Protein AF-A0A1F8AHB4-F1 (afdb_monomer_lite)

Foldseek 3Di:
DPDPDAAADPQLQVLCVVQQQFVDDDPQDPVNLVVLLVVVLVVLVLLLVQLVLLVVQLVVCVVVVFQRFLLSLLSVLVSVLCNVVSVVCSPPRDPPVDDDDTHGPDPDDDLVSVQSSQLSADDDPDPPDPPPDVHRHNPNDVPSDDPVPPLPFDQVVVVLVVLVVVLVSQQSSLVSLCVCQPHDAPDPVLSVLSNVLSCLSNPVSVVLSVVVCVVCPPPRTDRCPPVVNVVSVVVSVVSNVVSVVSSVVRSVVCVVVHDPSNPDRDVSVVDDDDD

Secondary structure (DSSP, 8-state):
---S-----HHHHHHHHHTTSSSS-----HHHHHHHHHHHHHHHHHHHHHHHHHHHHHHHHHHTT----HHHHHHHHHHHHHHHHHHHHTTS-----S------S-S---HHHHHHHHHTSPPPSSTT-----SSPPGGG-TTTS-TTT-S--EEHHHHHHHHHHHHHHHHHHHHHHHTTTT---SSHHHHHHHHHHHHHHHHHHHHHHHHHHHHTTT-SEE-TT-HHHHHHHHHHHHHHHHHHHHHHHHHHHGGGG--GGGGSPPGGGGS----

Organism: NCBI:txid109264

Sequence (275 aa):
MEGSVWVLNAPQLLMARHYGIIERLPNVTCQEIDDKNKGDSLIKVLAVVQILWLIVQLILRFAYHKSASQLEIMTVAYAVCACITYYMLIYQPQNAYTPVYISARKLKYDIRQLKGIVEVGPLHFLPFIDFQLPCIQYNSFPFVADPRKDILKVNRQTQNYIYLGISVGALIFGVVHLFAWNFPFPTDVEKLIWRIASFLTALLPMALNIVWLLANRGKRETDIHKPWYLTLVLTGISIIVLCRLFIFAEAFRSLYFLSPEAFSSTWAANAPHVG

Radius of gyration: 24.33 Å; chains: 1; bounding box: 57×49×59 Å

Structure (mmCIF, N/CA/C/O backbone):
data_AF-A0A1F8AHB4-F1
#
_entry.id   AF-A0A1F8AHB4-F1
#
loop_
_atom_site.group_PDB
_atom_site.id
_atom_site.type_symbol
_atom_site.label_atom_id
_atom_site.label_alt_id
_atom_site.label_comp_id
_atom_site.label_asym_id
_atom_site.label_entity_id
_atom_site.label_seq_id
_atom_site.pdbx_PDB_ins_code
_atom_site.Cartn_x
_atom_site.Cartn_y
_atom_site.Cartn_z
_atom_site.occupancy
_atom_site.B_iso_or_equiv
_atom_site.auth_seq_id
_atom_site.auth_comp_id
_atom_site.auth_asym_id
_atom_site.auth_atom_id
_atom_site.pdbx_PDB_model_num
ATOM 1 N N . MET A 1 1 ? 29.143 -1.546 -7.504 1.00 45.25 1 MET A N 1
ATOM 2 C CA . MET A 1 1 ? 28.940 -2.971 -7.844 1.00 45.25 1 MET A CA 1
ATOM 3 C C . MET A 1 1 ? 30.090 -3.406 -8.747 1.00 45.25 1 MET A C 1
ATOM 5 O O . MET A 1 1 ? 30.003 -3.247 -9.955 1.00 45.25 1 MET A O 1
ATOM 9 N N . GLU A 1 2 ? 31.192 -3.877 -8.161 1.00 42.16 2 GLU A N 1
ATOM 10 C CA . GLU A 1 2 ? 32.384 -4.387 -8.870 1.00 42.16 2 GLU A CA 1
ATOM 11 C C . GLU A 1 2 ? 32.287 -5.907 -9.108 1.00 42.16 2 GLU A C 1
ATOM 13 O O . GLU A 1 2 ? 33.172 -6.674 -8.746 1.00 42.16 2 GLU A O 1
ATOM 18 N N . GLY A 1 3 ? 31.174 -6.375 -9.675 1.00 56.28 3 GLY A N 1
ATOM 19 C CA . GLY A 1 3 ? 30.951 -7.799 -9.932 1.00 56.28 3 GLY A CA 1
ATOM 20 C C . GLY A 1 3 ? 30.740 -8.074 -11.414 1.00 56.28 3 GLY A C 1
ATOM 21 O O . GLY A 1 3 ? 30.011 -7.347 -12.083 1.00 56.28 3 GLY A O 1
ATOM 22 N N . SER A 1 4 ? 31.307 -9.170 -11.917 1.00 68.06 4 SER A N 1
ATOM 23 C CA . SER A 1 4 ? 31.081 -9.737 -13.259 1.00 68.06 4 SER A CA 1
ATOM 24 C C . SER A 1 4 ? 29.640 -10.223 -13.511 1.00 68.06 4 SER A C 1
ATOM 26 O O . SER A 1 4 ? 29.370 -10.873 -14.520 1.00 68.06 4 SER A O 1
ATOM 28 N N . VAL A 1 5 ? 28.711 -9.930 -12.596 1.00 76.56 5 VAL A N 1
ATOM 29 C CA . VAL A 1 5 ? 27.337 -10.428 -12.584 1.00 76.56 5 VAL A CA 1
ATOM 30 C C . VAL A 1 5 ? 26.374 -9.251 -12.529 1.00 76.56 5 VAL A C 1
ATOM 32 O O . VAL A 1 5 ? 26.419 -8.428 -11.616 1.00 76.56 5 VAL A O 1
ATOM 35 N N . TRP A 1 6 ? 25.481 -9.194 -13.513 1.00 78.69 6 TRP A N 1
ATOM 36 C CA . TRP A 1 6 ? 24.385 -8.237 -13.584 1.00 78.69 6 TRP A CA 1
ATOM 37 C C . TRP A 1 6 ? 23.077 -8.954 -13.296 1.00 78.69 6 TRP A C 1
ATOM 39 O O . TRP A 1 6 ? 22.749 -9.944 -13.948 1.00 78.69 6 TRP A O 1
ATOM 49 N N . VAL A 1 7 ? 22.311 -8.437 -12.346 1.00 80.19 7 VAL A N 1
ATOM 50 C CA . VAL A 1 7 ? 20.969 -8.942 -12.070 1.00 80.19 7 VAL A CA 1
ATOM 51 C C . VAL A 1 7 ? 19.981 -8.075 -12.841 1.00 80.19 7 VAL A C 1
ATOM 53 O O . VAL A 1 7 ? 19.927 -6.863 -12.648 1.00 80.19 7 VAL A O 1
ATOM 56 N N . LEU A 1 8 ? 19.213 -8.681 -13.741 1.00 78.88 8 LEU A N 1
ATOM 57 C CA . LEU A 1 8 ? 18.273 -7.981 -14.617 1.00 78.88 8 LEU A CA 1
ATOM 58 C C . LEU A 1 8 ? 16.843 -8.427 -14.307 1.00 78.88 8 LEU A C 1
ATOM 60 O O . LEU A 1 8 ? 16.597 -9.614 -14.097 1.00 78.88 8 LEU A O 1
ATOM 64 N N . ASN A 1 9 ? 15.893 -7.490 -14.316 1.00 78.50 9 ASN A N 1
ATOM 65 C CA . ASN A 1 9 ? 14.469 -7.833 -14.333 1.00 78.50 9 ASN A CA 1
ATOM 66 C C . ASN A 1 9 ? 14.030 -8.294 -15.746 1.00 78.50 9 ASN A C 1
ATOM 68 O O . ASN A 1 9 ? 14.802 -8.230 -16.703 1.00 78.50 9 ASN A O 1
ATOM 72 N N . ALA A 1 10 ? 12.786 -8.757 -15.907 1.00 79.44 10 ALA A N 1
ATOM 73 C CA . ALA A 1 10 ? 12.309 -9.265 -17.200 1.00 79.44 10 ALA A CA 1
ATOM 74 C C . ALA A 1 10 ? 12.388 -8.231 -18.357 1.00 79.44 10 ALA A C 1
ATOM 76 O O . ALA A 1 10 ? 12.923 -8.584 -19.413 1.00 79.44 10 ALA A O 1
ATOM 77 N N . PRO A 1 11 ? 11.947 -6.963 -18.193 1.00 79.44 11 PRO A N 1
ATOM 78 C CA . PRO A 1 11 ? 12.143 -5.919 -19.208 1.00 79.44 11 PRO A CA 1
ATOM 79 C C . PRO A 1 11 ? 13.612 -5.681 -19.583 1.00 79.44 11 PRO A C 1
ATOM 81 O O . PRO A 1 11 ? 13.955 -5.607 -20.762 1.00 79.44 11 PRO A O 1
ATOM 84 N N . GLN A 1 12 ? 14.494 -5.610 -18.588 1.00 82.56 12 GLN A N 1
ATOM 85 C CA . GLN A 1 12 ? 15.930 -5.415 -18.778 1.00 82.56 12 GLN A CA 1
ATOM 86 C C . GLN A 1 12 ? 16.580 -6.588 -19.504 1.00 82.56 12 GLN A C 1
ATOM 88 O O . GLN A 1 12 ? 17.424 -6.384 -20.374 1.00 82.56 12 GLN A O 1
ATOM 93 N N . LEU A 1 13 ? 16.170 -7.814 -19.180 1.00 86.12 13 LEU A N 1
ATOM 94 C CA . LEU A 1 13 ? 16.650 -9.028 -19.828 1.00 86.12 13 LEU A CA 1
ATOM 95 C C . LEU A 1 13 ? 16.224 -9.080 -21.302 1.00 86.12 13 LEU A C 1
ATOM 97 O O . LEU A 1 13 ? 17.026 -9.425 -22.172 1.00 86.12 13 LEU A O 1
ATOM 101 N N . LEU A 1 14 ? 14.984 -8.682 -21.603 1.00 86.19 14 LEU A N 1
ATOM 102 C CA . LEU A 1 14 ? 14.498 -8.555 -22.977 1.00 86.19 14 LEU A CA 1
ATOM 103 C C . LEU A 1 14 ? 15.304 -7.505 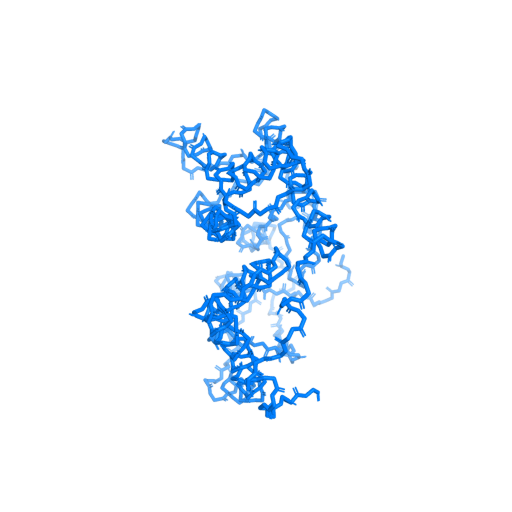-23.755 1.00 86.19 14 LEU A C 1
ATOM 105 O O . LEU A 1 14 ? 15.704 -7.754 -24.894 1.00 86.19 14 LEU A O 1
ATOM 109 N N . MET A 1 15 ? 15.602 -6.369 -23.121 1.00 84.44 15 MET A N 1
ATOM 110 C CA . MET A 1 15 ? 16.414 -5.309 -23.717 1.00 84.44 15 MET A CA 1
ATOM 111 C C . MET A 1 15 ? 17.863 -5.760 -23.957 1.00 84.44 15 MET A C 1
ATOM 113 O O . MET A 1 15 ? 18.430 -5.513 -25.021 1.00 84.44 15 MET A O 1
ATOM 117 N N . ALA A 1 16 ? 18.445 -6.507 -23.016 1.00 86.19 16 ALA A N 1
ATOM 118 C CA . ALA A 1 16 ? 19.771 -7.100 -23.162 1.00 86.19 16 ALA A CA 1
ATOM 119 C C . ALA A 1 16 ? 19.836 -8.090 -24.340 1.00 86.19 16 ALA A C 1
ATOM 121 O O . ALA A 1 16 ? 20.839 -8.122 -25.058 1.00 86.19 16 ALA A O 1
ATOM 122 N N . ARG A 1 17 ? 18.765 -8.860 -24.590 1.00 86.81 17 ARG A N 1
ATOM 123 C CA . ARG A 1 17 ? 18.656 -9.710 -25.787 1.00 86.81 17 ARG A CA 1
ATOM 124 C C . ARG A 1 17 ? 18.550 -8.882 -27.060 1.00 86.81 17 ARG A C 1
ATOM 126 O O . ARG A 1 17 ? 19.229 -9.191 -28.033 1.00 86.81 17 ARG A O 1
ATOM 133 N N . HIS A 1 18 ? 17.726 -7.836 -27.059 1.00 88.06 18 HIS A N 1
ATOM 134 C CA . HIS A 1 18 ? 17.564 -6.958 -28.217 1.00 88.06 18 HIS A CA 1
ATOM 135 C C . HIS A 1 18 ? 18.895 -6.316 -28.643 1.00 88.06 18 HIS A C 1
ATOM 137 O O . HIS A 1 18 ? 19.206 -6.255 -29.829 1.00 88.06 18 HIS A O 1
ATOM 143 N N . TYR A 1 19 ? 19.729 -5.919 -27.678 1.00 86.31 19 TYR A N 1
ATOM 144 C CA . TYR A 1 19 ? 21.067 -5.379 -27.935 1.00 86.31 19 TYR A CA 1
ATOM 145 C C . TYR A 1 19 ? 22.150 -6.431 -28.227 1.00 86.31 19 TYR A C 1
ATOM 147 O O . TYR A 1 19 ? 23.307 -6.063 -28.453 1.00 86.31 19 TYR A O 1
ATOM 155 N N . GLY A 1 20 ? 21.803 -7.723 -28.222 1.00 84.12 20 GLY A N 1
ATOM 156 C CA . GLY A 1 20 ? 22.735 -8.825 -28.470 1.00 84.12 20 GLY A CA 1
ATOM 157 C C . GLY A 1 20 ? 23.773 -9.034 -27.362 1.00 84.12 20 GLY A C 1
ATOM 158 O O . GLY A 1 20 ? 24.829 -9.612 -27.616 1.00 84.12 20 GLY A O 1
ATOM 159 N N . ILE A 1 21 ? 23.510 -8.548 -26.142 1.00 85.44 21 ILE A N 1
ATOM 160 C CA . ILE A 1 21 ? 24.378 -8.772 -24.971 1.00 85.44 21 ILE A CA 1
ATOM 161 C C . ILE A 1 21 ? 24.266 -10.229 -24.514 1.00 85.44 21 ILE A C 1
ATOM 163 O O . ILE A 1 21 ? 25.275 -10.860 -24.188 1.00 85.44 21 ILE A O 1
ATOM 167 N N . ILE A 1 22 ? 23.048 -10.774 -24.555 1.00 86.69 22 ILE A N 1
ATOM 168 C CA . ILE A 1 22 ? 22.760 -12.196 -24.357 1.00 86.69 22 ILE A CA 1
ATOM 169 C C . ILE A 1 22 ? 22.264 -12.825 -25.661 1.00 86.69 22 ILE A C 1
ATOM 171 O O . ILE A 1 22 ? 21.558 -12.193 -26.444 1.00 86.69 22 ILE A O 1
ATOM 175 N N . GLU A 1 23 ? 22.627 -14.085 -25.886 1.00 82.94 23 GLU A N 1
ATOM 176 C CA . GLU A 1 23 ? 22.302 -14.815 -27.119 1.00 82.94 23 GLU A CA 1
ATOM 177 C C . GLU A 1 23 ? 20.866 -15.353 -27.129 1.00 82.94 23 GLU A C 1
ATOM 179 O O . GLU A 1 23 ? 20.174 -15.317 -28.146 1.00 82.94 23 GLU A O 1
ATOM 184 N N . ARG A 1 24 ? 20.392 -15.822 -25.972 1.00 83.81 24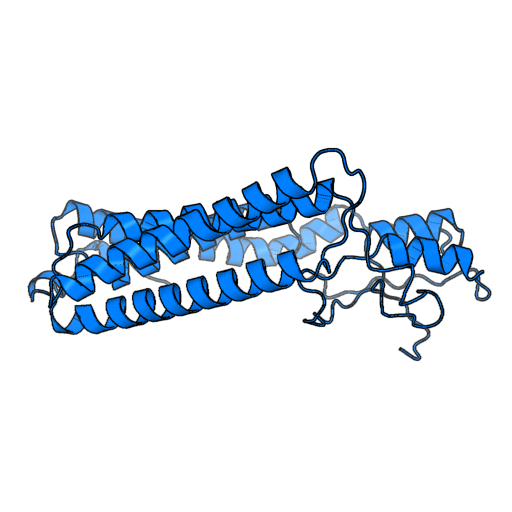 ARG A N 1
ATOM 185 C CA . ARG A 1 24 ? 19.060 -16.405 -25.804 1.00 83.81 24 ARG A CA 1
ATOM 186 C C . ARG A 1 24 ? 18.474 -16.047 -24.447 1.00 83.81 24 ARG A C 1
ATOM 188 O O . ARG A 1 24 ? 19.212 -15.844 -23.485 1.00 83.81 24 ARG A O 1
ATOM 195 N N . LEU A 1 25 ? 17.144 -15.984 -24.385 1.00 84.31 25 LEU A N 1
ATOM 196 C CA . LEU A 1 25 ? 16.437 -15.940 -23.106 1.00 84.31 25 LEU A CA 1
ATOM 197 C C . LEU A 1 25 ? 16.602 -17.286 -22.388 1.00 84.31 25 LEU A C 1
ATOM 199 O O . LEU A 1 25 ? 16.760 -18.313 -23.059 1.00 84.31 25 LEU A O 1
ATOM 203 N N . PRO A 1 26 ? 16.573 -17.293 -21.047 1.00 80.19 26 PRO A N 1
ATOM 204 C CA . PRO A 1 26 ? 16.591 -18.535 -20.297 1.00 80.19 26 PRO A CA 1
ATOM 205 C C . PRO A 1 26 ? 15.337 -19.337 -20.656 1.00 80.19 26 PRO A C 1
ATOM 207 O O . PRO A 1 26 ? 14.227 -18.804 -20.655 1.00 80.19 26 PRO A O 1
ATOM 210 N N . ASN A 1 27 ? 15.527 -20.608 -21.007 1.00 76.19 27 ASN A N 1
ATOM 211 C CA . ASN A 1 27 ? 14.422 -21.519 -21.263 1.00 76.19 27 ASN A CA 1
ATOM 212 C C . ASN A 1 27 ? 13.918 -22.037 -19.917 1.00 76.19 27 ASN A C 1
ATOM 214 O O . ASN A 1 27 ? 14.356 -23.087 -19.462 1.00 76.19 27 ASN A O 1
ATOM 218 N N . VAL A 1 28 ? 13.083 -21.241 -19.254 1.00 72.62 28 VAL A N 1
ATOM 219 C CA . VAL A 1 28 ? 12.416 -21.648 -18.017 1.00 72.62 28 VAL A CA 1
ATOM 220 C C . VAL A 1 28 ? 11.104 -22.304 -18.418 1.00 72.62 28 VAL A C 1
ATOM 222 O O . VAL A 1 28 ? 10.228 -21.647 -18.985 1.00 72.62 28 VAL A O 1
ATOM 225 N N . THR A 1 29 ? 10.976 -23.605 -18.174 1.00 77.19 29 THR A N 1
ATOM 226 C CA . THR A 1 29 ? 9.741 -24.327 -18.493 1.00 77.19 29 THR A CA 1
ATOM 227 C C . THR A 1 29 ? 8.626 -23.939 -17.517 1.00 77.19 29 THR A C 1
ATOM 229 O O . THR A 1 29 ? 8.878 -23.662 -16.345 1.00 77.19 29 THR A O 1
ATOM 232 N N . CYS A 1 30 ? 7.364 -23.943 -17.965 1.00 68.94 30 CYS A N 1
ATOM 233 C CA . CYS A 1 30 ? 6.225 -23.709 -17.063 1.00 68.94 30 CYS A CA 1
ATOM 234 C C . CYS A 1 30 ? 6.207 -24.716 -15.900 1.00 68.94 30 CYS A C 1
ATOM 236 O O . CYS A 1 30 ? 5.843 -24.359 -14.787 1.00 68.94 30 CYS A O 1
ATOM 238 N N . GLN A 1 31 ? 6.679 -25.943 -16.143 1.00 68.12 31 GLN A N 1
ATOM 239 C CA . GLN A 1 31 ? 6.808 -26.984 -15.124 1.00 68.12 31 GLN A CA 1
ATOM 240 C C . GLN A 1 31 ? 7.813 -26.609 -14.025 1.00 68.12 31 GLN A C 1
ATOM 242 O O . GLN A 1 31 ? 7.521 -26.822 -12.854 1.00 68.12 31 GLN A O 1
ATOM 247 N N . GLU A 1 32 ? 8.955 -26.003 -14.371 1.00 68.50 32 GLU A N 1
ATOM 248 C CA . GLU A 1 32 ? 9.933 -25.508 -13.388 1.00 68.50 32 GLU A CA 1
ATOM 249 C C . GLU A 1 32 ? 9.395 -24.348 -12.541 1.00 68.50 32 GLU A C 1
ATOM 251 O O . GLU A 1 32 ? 9.777 -24.203 -11.379 1.00 68.50 32 GLU A O 1
ATOM 256 N N . ILE A 1 33 ? 8.522 -23.510 -13.109 1.00 69.50 33 ILE A N 1
ATOM 257 C CA . ILE A 1 33 ? 7.874 -22.408 -12.383 1.00 69.50 33 ILE A CA 1
ATOM 258 C C . ILE A 1 33 ? 6.808 -22.963 -11.434 1.00 69.50 33 ILE A C 1
ATOM 260 O O . ILE A 1 33 ? 6.784 -22.598 -10.256 1.00 69.50 33 ILE A O 1
ATOM 264 N N . ASP A 1 34 ? 5.964 -23.871 -11.925 1.00 67.06 34 ASP A N 1
ATOM 265 C CA . ASP A 1 34 ? 4.884 -24.472 -11.142 1.00 67.06 34 ASP A CA 1
ATOM 266 C C . ASP A 1 34 ? 5.418 -25.320 -9.988 1.00 67.06 34 ASP A C 1
ATOM 268 O O . ASP A 1 34 ? 4.861 -25.277 -8.892 1.00 67.06 34 ASP A O 1
ATOM 272 N N . ASP A 1 35 ? 6.522 -26.044 -10.183 1.00 65.12 35 ASP A N 1
ATOM 273 C CA . ASP A 1 35 ? 7.121 -26.857 -9.123 1.00 65.12 35 ASP A CA 1
ATOM 274 C C . ASP A 1 35 ? 7.582 -26.012 -7.925 1.00 65.12 35 ASP A C 1
ATOM 276 O O . ASP A 1 35 ? 7.377 -26.394 -6.772 1.00 65.12 35 ASP A O 1
ATOM 280 N N . LYS A 1 36 ? 8.082 -24.796 -8.183 1.00 64.56 36 LYS A N 1
ATOM 281 C CA . LYS A 1 36 ? 8.456 -23.835 -7.132 1.00 64.56 36 LYS A CA 1
ATOM 282 C C . LYS A 1 36 ? 7.249 -23.203 -6.433 1.00 64.56 36 LYS A C 1
ATOM 284 O O . LYS A 1 36 ? 7.366 -22.799 -5.280 1.00 64.56 36 LYS A O 1
ATOM 289 N N . ASN A 1 37 ? 6.087 -23.146 -7.086 1.00 65.00 37 ASN A N 1
ATOM 290 C CA . ASN A 1 37 ? 4.865 -22.557 -6.524 1.00 65.00 37 ASN A CA 1
ATOM 291 C C . ASN A 1 37 ? 4.043 -23.558 -5.676 1.00 65.00 37 ASN A C 1
ATOM 293 O O . ASN A 1 37 ? 3.180 -23.148 -4.896 1.00 65.00 37 ASN A O 1
ATOM 297 N N . LYS A 1 38 ? 4.302 -24.873 -5.783 1.00 59.56 38 LYS A N 1
ATOM 298 C CA . LYS A 1 38 ? 3.554 -25.925 -5.059 1.00 59.56 38 LYS A CA 1
ATOM 299 C C . LYS A 1 38 ? 3.714 -25.857 -3.539 1.00 59.56 38 LYS A C 1
ATOM 301 O O . LYS A 1 38 ? 2.715 -25.914 -2.827 1.00 59.56 38 LYS A O 1
ATOM 306 N N . GLY A 1 39 ? 4.948 -25.731 -3.042 1.00 60.81 39 GLY A N 1
ATOM 307 C CA . GLY A 1 39 ? 5.216 -25.647 -1.598 1.00 60.81 39 GLY A CA 1
ATOM 308 C C . GLY A 1 39 ? 4.649 -24.373 -0.970 1.00 60.81 39 GLY A C 1
ATOM 309 O O . GLY A 1 39 ? 4.147 -24.391 0.151 1.00 60.81 39 GLY A O 1
ATOM 310 N N . ASP A 1 40 ? 4.651 -23.289 -1.742 1.00 66.88 40 ASP A N 1
ATOM 311 C CA . ASP A 1 40 ? 4.110 -22.003 -1.326 1.00 66.88 40 ASP A CA 1
ATOM 312 C C . ASP A 1 40 ? 2.580 -22.051 -1.241 1.00 66.88 40 ASP A C 1
ATOM 314 O O . ASP A 1 40 ? 2.023 -21.587 -0.255 1.00 66.88 40 ASP A O 1
ATOM 318 N N . SER A 1 41 ? 1.911 -22.715 -2.197 1.00 70.25 41 SER A N 1
ATOM 319 C CA . SER A 1 41 ? 0.444 -22.810 -2.318 1.00 70.25 41 SER A CA 1
ATOM 320 C C . SER A 1 41 ? -0.272 -23.348 -1.069 1.00 70.25 41 SER A C 1
ATOM 322 O O . SER A 1 41 ? -1.361 -22.871 -0.751 1.00 70.25 41 SER A O 1
ATOM 324 N N . LEU A 1 42 ? 0.321 -24.288 -0.325 1.00 74.50 42 LEU A N 1
ATOM 325 C CA . LEU A 1 42 ? -0.279 -24.804 0.914 1.00 74.50 42 LEU A CA 1
ATOM 326 C C . LEU A 1 42 ? -0.261 -23.768 2.045 1.00 74.50 42 LEU A C 1
ATOM 328 O O . LEU A 1 42 ? -1.295 -23.526 2.663 1.00 74.50 42 LEU A O 1
ATOM 332 N N . ILE A 1 43 ? 0.884 -23.118 2.279 1.00 74.12 43 ILE A N 1
ATOM 333 C CA . ILE A 1 43 ? 1.028 -22.027 3.267 1.00 74.12 43 ILE A CA 1
ATOM 334 C C . ILE A 1 43 ? 0.050 -20.906 2.926 1.00 74.12 43 ILE A C 1
ATOM 336 O O . ILE A 1 43 ? -0.656 -20.363 3.773 1.00 74.12 43 ILE A O 1
ATOM 340 N N . LYS A 1 44 ? -0.019 -20.628 1.632 1.00 72.81 44 LYS A N 1
ATOM 341 C CA . LYS A 1 44 ? -0.905 -19.694 0.980 1.00 72.81 44 LYS A CA 1
ATOM 342 C C . LYS A 1 44 ? -2.385 -19.967 1.335 1.00 72.81 44 LYS A C 1
ATOM 344 O O . LYS A 1 44 ? -3.061 -19.089 1.871 1.00 72.81 44 LYS A O 1
ATOM 349 N N . VAL A 1 45 ? -2.871 -21.183 1.091 1.00 78.31 45 VAL A N 1
ATOM 350 C CA . VAL A 1 45 ? -4.249 -21.592 1.416 1.00 78.31 45 VAL A CA 1
ATOM 351 C C . VAL A 1 45 ? -4.507 -21.551 2.923 1.00 78.31 45 VAL A C 1
ATOM 353 O O . VAL A 1 45 ? -5.539 -21.030 3.343 1.00 78.31 45 VAL A O 1
ATOM 356 N N . LEU A 1 46 ? -3.572 -22.035 3.747 1.00 80.62 46 LEU A N 1
ATOM 357 C CA . LEU A 1 46 ? -3.708 -22.011 5.207 1.00 80.62 46 LEU A CA 1
ATOM 358 C C . LEU A 1 46 ? -3.820 -20.581 5.752 1.00 80.62 46 LEU A C 1
ATOM 360 O O . LEU A 1 46 ? -4.669 -20.321 6.602 1.00 80.62 46 LEU A O 1
ATOM 364 N N . ALA A 1 47 ? -3.027 -19.644 5.227 1.00 76.69 47 ALA A N 1
ATOM 365 C CA . ALA A 1 47 ? -3.105 -18.235 5.596 1.00 76.69 47 ALA A CA 1
ATOM 366 C C . ALA A 1 47 ? -4.474 -17.632 5.244 1.00 76.69 47 ALA A C 1
ATOM 368 O O . ALA A 1 47 ? -5.074 -16.949 6.070 1.00 76.69 47 ALA A O 1
ATOM 369 N N . VAL A 1 48 ? -5.014 -17.927 4.056 1.00 77.56 48 VAL A N 1
ATOM 370 C CA . VAL A 1 48 ? -6.360 -17.470 3.667 1.00 77.56 48 VAL A CA 1
ATOM 371 C C . VAL A 1 48 ? -7.428 -18.053 4.578 1.00 77.56 48 VAL A C 1
ATOM 373 O O . VAL A 1 48 ? -8.297 -17.313 5.029 1.00 77.56 48 VAL A O 1
ATOM 376 N N . VAL A 1 49 ? -7.362 -19.351 4.879 1.00 82.69 49 VAL A N 1
ATOM 377 C CA . VAL A 1 49 ? -8.310 -20.003 5.792 1.00 82.69 49 VAL A CA 1
ATOM 378 C C . VAL A 1 49 ? -8.261 -19.350 7.172 1.00 82.69 49 VAL A C 1
ATOM 380 O O . VAL A 1 49 ? -9.314 -19.037 7.715 1.00 82.69 49 VAL A O 1
ATOM 383 N N . GLN A 1 50 ? -7.069 -19.068 7.705 1.00 77.31 50 GLN A N 1
ATOM 384 C CA . GLN A 1 50 ? -6.904 -18.377 8.987 1.00 77.31 50 GLN A CA 1
ATOM 385 C C . GLN A 1 50 ? -7.495 -16.963 8.974 1.00 77.31 50 GLN A C 1
ATOM 387 O O . GLN A 1 50 ? -8.219 -16.582 9.893 1.00 77.31 50 GLN A O 1
ATOM 392 N N . ILE A 1 51 ? -7.249 -16.188 7.913 1.00 78.00 51 ILE A N 1
ATOM 393 C CA . ILE A 1 51 ? -7.790 -14.829 7.798 1.00 78.00 51 ILE A CA 1
ATOM 394 C C . ILE A 1 51 ? -9.319 -14.858 7.645 1.00 78.00 51 ILE A C 1
ATOM 396 O O . ILE A 1 51 ? -10.018 -14.094 8.309 1.00 78.00 51 ILE A O 1
ATOM 400 N N . LEU A 1 52 ? -9.858 -15.756 6.815 1.00 79.75 52 LEU A N 1
ATOM 401 C CA . LEU A 1 52 ? -11.304 -15.930 6.652 1.00 79.75 52 LEU A CA 1
ATOM 402 C C . LEU A 1 52 ? -11.963 -16.395 7.952 1.00 79.75 52 LEU A C 1
ATOM 404 O O . LEU A 1 52 ? -13.033 -15.903 8.302 1.00 79.75 52 LEU A O 1
ATOM 408 N N . TRP A 1 53 ? -11.318 -17.299 8.687 1.00 79.44 53 TRP A N 1
ATOM 409 C CA . TRP A 1 53 ? -11.798 -17.770 9.979 1.00 79.44 53 TRP A CA 1
ATOM 410 C C . TRP A 1 53 ? -11.862 -16.635 11.006 1.00 79.44 53 TRP A C 1
ATOM 412 O O . TRP A 1 53 ? -12.881 -16.467 11.678 1.00 79.44 53 TRP A O 1
ATOM 422 N N . LEU A 1 54 ? -10.827 -15.793 11.057 1.00 75.06 54 LEU A N 1
ATOM 423 C CA . LEU A 1 54 ? -10.812 -14.586 11.881 1.00 75.06 54 LEU A CA 1
ATOM 424 C C . LEU A 1 54 ? -11.944 -13.622 11.485 1.00 75.06 54 LEU A C 1
ATOM 426 O O . LEU A 1 54 ? -12.663 -13.140 12.356 1.00 75.06 54 LEU A O 1
ATOM 430 N N . ILE A 1 55 ? -12.184 -13.406 10.187 1.00 74.75 55 ILE A N 1
ATOM 431 C CA . ILE A 1 55 ? -13.316 -12.594 9.707 1.00 74.75 55 ILE A CA 1
ATOM 432 C C . ILE A 1 55 ? -14.660 -13.188 10.167 1.00 74.75 55 ILE A C 1
ATOM 434 O O . ILE A 1 55 ? -15.516 -12.452 10.655 1.00 74.75 55 ILE A O 1
ATOM 438 N N . VAL A 1 56 ? -14.851 -14.508 10.068 1.00 76.81 56 VAL A N 1
ATOM 439 C CA . VAL A 1 56 ? -16.082 -15.189 10.510 1.00 76.81 56 VAL A CA 1
ATOM 440 C C . VAL A 1 56 ? -16.294 -15.049 12.019 1.00 76.81 56 VAL A C 1
ATOM 442 O O . VAL A 1 56 ? -17.401 -14.713 12.441 1.00 76.81 56 VAL A O 1
ATOM 445 N N . GLN A 1 57 ? -15.256 -15.243 12.841 1.00 72.75 57 GLN A N 1
ATOM 446 C CA . GLN A 1 57 ? -15.342 -15.040 14.295 1.00 72.75 57 GLN A CA 1
ATOM 447 C C . GLN A 1 57 ? -15.785 -13.611 14.649 1.00 72.75 57 GLN A C 1
ATOM 449 O O . GLN A 1 57 ? -16.599 -13.422 15.559 1.00 72.75 57 GLN A O 1
ATOM 454 N N . LEU A 1 58 ? -15.296 -12.621 13.899 1.00 69.75 58 LEU A N 1
ATOM 455 C CA . LEU A 1 58 ? -15.609 -11.206 14.098 1.00 69.75 58 LEU A CA 1
ATOM 456 C C . LEU A 1 58 ? -17.040 -10.863 13.656 1.00 69.75 58 LEU A C 1
ATOM 458 O O . LEU A 1 58 ? -17.767 -10.208 14.404 1.00 69.75 58 LEU A O 1
ATOM 462 N N . ILE A 1 59 ? -17.491 -11.371 12.502 1.00 71.38 59 ILE A N 1
ATOM 463 C CA . ILE A 1 59 ? -18.878 -11.204 12.031 1.00 71.38 59 ILE A CA 1
ATOM 464 C C . ILE A 1 59 ? -19.865 -11.859 13.002 1.00 71.38 59 ILE A C 1
ATOM 466 O O . ILE A 1 59 ? -20.883 -11.256 13.337 1.00 71.38 59 ILE A O 1
ATOM 470 N N . LEU A 1 60 ? -19.569 -13.068 13.489 1.00 69.62 60 LEU A N 1
ATOM 471 C CA . LEU A 1 60 ? -20.425 -13.759 14.456 1.00 69.62 60 LEU A CA 1
ATOM 472 C C . LEU A 1 60 ? -20.539 -12.966 15.762 1.00 69.62 60 LEU A C 1
ATOM 474 O O . LEU A 1 60 ? -21.643 -12.801 16.274 1.00 69.62 60 LEU A O 1
ATOM 478 N N . ARG A 1 61 ? -19.435 -12.420 16.289 1.00 66.69 61 ARG A N 1
ATOM 479 C CA . ARG A 1 61 ? -19.478 -11.552 17.479 1.00 66.69 61 ARG A CA 1
ATOM 480 C C . ARG A 1 61 ? -20.339 -10.308 17.270 1.00 66.69 61 ARG A C 1
ATOM 482 O O . ARG A 1 61 ? -21.124 -9.976 18.158 1.00 66.69 61 ARG A O 1
ATOM 489 N N . PHE A 1 62 ? -20.237 -9.679 16.100 1.00 65.81 62 PHE A N 1
ATOM 490 C CA . PHE A 1 62 ? -21.069 -8.533 15.735 1.00 65.81 62 PHE A CA 1
ATOM 491 C C . PHE A 1 62 ? -22.558 -8.907 15.637 1.00 65.81 62 PHE A C 1
ATOM 493 O O . PHE A 1 62 ? -23.411 -8.201 16.173 1.00 65.81 62 PHE A O 1
ATOM 500 N N . ALA A 1 63 ? -22.878 -10.044 15.011 1.00 63.31 63 ALA A N 1
ATOM 501 C CA . ALA A 1 63 ? -24.250 -10.530 14.843 1.00 63.31 63 ALA A CA 1
ATOM 502 C C . ALA A 1 63 ? -24.928 -10.910 16.172 1.00 63.31 63 ALA A C 1
ATOM 504 O O . ALA A 1 63 ? -26.138 -10.760 16.306 1.00 63.31 63 ALA A O 1
ATOM 505 N N . TYR A 1 64 ? -24.160 -11.351 17.173 1.00 66.12 64 TYR A N 1
ATOM 506 C CA . TYR A 1 64 ? -24.668 -11.630 18.522 1.00 66.12 64 TYR A CA 1
ATOM 507 C C . TYR A 1 64 ? -24.806 -10.378 19.410 1.00 66.12 64 TYR A C 1
ATOM 509 O O . TYR A 1 64 ? -24.966 -10.521 20.620 1.00 66.12 64 TYR A O 1
ATOM 517 N N . HIS A 1 65 ? -24.741 -9.164 18.843 1.00 60.19 65 HIS A N 1
ATOM 518 C CA . HIS A 1 65 ? -24.849 -7.885 19.564 1.00 60.19 65 HIS A CA 1
ATOM 519 C C . HIS A 1 65 ? -23.876 -7.724 20.744 1.00 60.19 65 HIS A C 1
ATOM 521 O O . HIS A 1 65 ? -24.104 -6.897 21.626 1.00 60.19 65 HIS A O 1
ATOM 527 N N . LYS A 1 66 ? -22.765 -8.471 20.763 1.00 60.75 66 LYS A N 1
ATOM 528 C CA . LYS A 1 66 ? -21.708 -8.217 21.744 1.00 60.75 66 LYS A CA 1
ATOM 529 C C . LYS A 1 66 ? -21.013 -6.908 21.382 1.00 60.75 66 LYS A C 1
ATOM 531 O O . LYS A 1 66 ? -20.886 -6.573 20.204 1.00 60.75 66 LYS A O 1
ATOM 536 N N . SER A 1 67 ? -20.579 -6.164 22.395 1.00 58.03 67 SER A N 1
ATOM 537 C CA . SER A 1 67 ? -19.812 -4.929 22.240 1.00 58.03 67 SER A CA 1
ATOM 538 C C . SER A 1 67 ? -18.518 -5.222 21.481 1.00 58.03 67 SER A C 1
ATOM 540 O O . SER A 1 67 ? -17.519 -5.643 22.058 1.00 58.03 67 SER A O 1
ATOM 542 N N . ALA A 1 68 ? -18.556 -5.035 20.161 1.00 64.25 68 ALA A N 1
ATOM 543 C CA . ALA A 1 68 ? -17.380 -5.163 19.320 1.00 64.25 68 ALA A CA 1
ATOM 544 C C . ALA A 1 68 ? -16.344 -4.126 19.766 1.00 64.25 68 ALA A C 1
ATOM 546 O O . ALA A 1 68 ? -16.663 -2.952 19.968 1.00 64.25 68 ALA A O 1
ATOM 547 N N . SER A 1 69 ? -15.105 -4.564 19.955 1.00 75.81 69 SER A N 1
ATOM 548 C CA . SER A 1 69 ? -14.019 -3.671 20.354 1.00 75.81 69 SER A CA 1
ATOM 549 C C . SER A 1 69 ? -13.465 -2.913 19.147 1.00 75.81 69 SER A C 1
ATOM 551 O O . SER A 1 69 ? -13.537 -3.359 18.000 1.00 75.81 69 SER A O 1
ATOM 553 N N . GLN A 1 70 ? -12.856 -1.754 19.385 1.00 78.94 70 GLN A N 1
ATOM 554 C CA . GLN A 1 70 ? -12.154 -1.031 18.320 1.00 78.94 70 GLN A CA 1
ATOM 555 C C . GLN A 1 70 ? -10.958 -1.831 17.783 1.00 78.94 70 GLN A C 1
ATOM 557 O O . GLN A 1 70 ? -10.647 -1.753 16.593 1.00 78.94 70 GLN A O 1
ATOM 562 N N . LEU A 1 71 ? -10.328 -2.645 18.640 1.00 78.31 71 LEU A N 1
ATOM 563 C CA . LEU A 1 71 ? -9.264 -3.568 18.255 1.00 78.31 71 LEU A CA 1
ATOM 564 C C . LEU A 1 71 ? -9.758 -4.597 17.229 1.00 78.31 71 LEU A C 1
ATOM 566 O O . LEU A 1 71 ? -9.077 -4.844 16.241 1.00 78.31 71 LEU A O 1
ATOM 570 N N . GLU A 1 72 ? -10.960 -5.143 17.419 1.00 76.69 72 GLU A N 1
ATOM 571 C CA . GLU A 1 72 ? -11.589 -6.077 16.477 1.00 76.69 72 GLU A CA 1
ATOM 572 C C . GLU A 1 72 ? -11.845 -5.437 15.106 1.00 76.69 72 GLU A C 1
ATOM 574 O O . GLU A 1 72 ? -11.581 -6.048 14.076 1.00 76.69 72 GLU A O 1
ATOM 579 N N . ILE A 1 73 ? -12.287 -4.178 15.058 1.00 80.75 73 ILE A N 1
ATOM 580 C CA . ILE A 1 73 ? -12.444 -3.460 13.780 1.00 80.75 73 ILE A CA 1
ATOM 581 C C . ILE A 1 73 ? -11.088 -3.260 13.096 1.00 80.75 73 ILE A C 1
ATOM 583 O O . ILE A 1 73 ? -10.971 -3.409 11.877 1.00 80.75 73 ILE A O 1
ATOM 587 N N . MET A 1 74 ? -10.046 -2.956 13.870 1.00 83.56 74 MET A N 1
ATOM 588 C CA . MET A 1 74 ? -8.696 -2.819 13.337 1.00 83.56 74 MET A CA 1
ATOM 589 C C . MET A 1 74 ? -8.161 -4.151 12.788 1.00 83.56 74 MET A C 1
ATOM 591 O O . MET A 1 74 ? -7.563 -4.162 11.711 1.00 83.56 74 MET A O 1
ATOM 595 N N . THR A 1 75 ? -8.404 -5.279 13.462 1.00 82.00 75 THR A N 1
ATOM 596 C CA . THR A 1 75 ? -7.993 -6.596 12.952 1.00 82.00 75 THR A CA 1
ATOM 597 C C . THR A 1 75 ? -8.759 -6.984 11.689 1.00 82.00 75 THR A C 1
ATOM 599 O O . THR A 1 75 ? -8.126 -7.491 10.764 1.00 82.00 75 THR A O 1
ATOM 602 N N . VAL A 1 76 ? -10.059 -6.665 11.573 1.00 82.06 76 VAL A N 1
ATOM 603 C CA . VAL A 1 76 ? -10.808 -6.819 10.307 1.00 82.06 76 VAL A CA 1
ATOM 604 C C . VAL A 1 76 ? -10.160 -6.009 9.184 1.00 82.06 76 VAL A C 1
ATOM 606 O O . VAL A 1 76 ? -9.982 -6.532 8.086 1.00 82.06 76 VAL A O 1
ATOM 609 N N . ALA A 1 77 ? -9.785 -4.751 9.436 1.00 85.56 77 ALA A N 1
ATOM 610 C CA . ALA A 1 77 ? -9.174 -3.899 8.414 1.00 85.56 77 ALA A CA 1
ATOM 611 C C . ALA A 1 77 ? -7.879 -4.523 7.863 1.00 85.56 77 ALA A C 1
ATOM 613 O O . ALA A 1 77 ? -7.706 -4.635 6.647 1.00 85.56 77 ALA A O 1
ATOM 614 N N . TYR A 1 78 ? -7.003 -5.008 8.750 1.00 85.00 78 TYR A N 1
ATOM 615 C CA . TYR A 1 78 ? -5.781 -5.708 8.349 1.00 85.00 78 TYR A CA 1
ATOM 616 C C . TYR A 1 78 ? -6.062 -7.046 7.660 1.00 85.00 78 TYR A C 1
ATOM 618 O O . TYR A 1 78 ? -5.415 -7.348 6.659 1.00 85.00 78 TYR A O 1
ATOM 626 N N . ALA A 1 79 ? -7.040 -7.817 8.138 1.00 83.44 79 ALA A N 1
ATOM 627 C CA . ALA A 1 79 ? -7.460 -9.079 7.536 1.00 83.44 79 ALA A CA 1
ATOM 628 C C . ALA A 1 79 ? -7.945 -8.891 6.090 1.00 83.44 79 ALA A C 1
ATOM 630 O O . ALA A 1 79 ? -7.481 -9.581 5.185 1.00 83.44 79 ALA A O 1
ATOM 631 N N . VAL A 1 80 ? -8.812 -7.905 5.843 1.00 84.25 80 VAL A N 1
ATOM 632 C CA . VAL A 1 80 ? -9.313 -7.586 4.496 1.00 84.25 80 VAL A CA 1
ATOM 633 C C . VAL A 1 80 ? -8.164 -7.168 3.577 1.00 84.25 80 VAL A C 1
ATOM 635 O O . VAL A 1 80 ? -8.042 -7.687 2.465 1.00 84.25 80 VAL A O 1
ATOM 638 N N . CYS A 1 81 ? -7.277 -6.281 4.040 1.00 86.06 81 CYS A N 1
ATOM 639 C CA . CYS A 1 81 ? -6.097 -5.885 3.270 1.00 86.06 81 CYS A CA 1
ATOM 640 C C . CYS A 1 81 ? -5.172 -7.073 2.971 1.00 86.06 81 CYS A C 1
ATOM 642 O O . CYS A 1 81 ? -4.665 -7.182 1.851 1.00 86.06 81 CYS A O 1
ATOM 644 N N . ALA A 1 82 ? -4.975 -7.976 3.934 1.00 83.44 82 ALA A N 1
ATOM 645 C CA . ALA A 1 82 ? -4.176 -9.181 3.760 1.00 83.44 82 ALA A CA 1
ATOM 646 C C . ALA A 1 82 ? -4.805 -10.125 2.727 1.00 83.44 82 ALA A C 1
ATOM 648 O O . ALA A 1 82 ? -4.106 -10.543 1.810 1.00 83.44 82 ALA A O 1
ATOM 649 N N . CYS A 1 83 ? -6.117 -10.382 2.792 1.00 82.75 83 CYS A N 1
ATOM 650 C CA . CYS A 1 83 ? -6.838 -11.184 1.797 1.00 82.75 83 CYS A CA 1
ATOM 651 C C . CYS A 1 83 ? -6.691 -10.628 0.378 1.00 82.75 83 CYS A C 1
ATOM 653 O O . CYS A 1 83 ? -6.405 -11.384 -0.548 1.00 82.75 83 CYS A O 1
ATOM 655 N N . ILE A 1 84 ? -6.869 -9.315 0.198 1.00 85.31 84 ILE A N 1
ATOM 656 C CA . ILE A 1 84 ? -6.741 -8.669 -1.117 1.00 85.31 84 ILE A CA 1
ATOM 657 C C . ILE A 1 84 ? -5.309 -8.796 -1.631 1.00 85.31 84 ILE A C 1
ATOM 659 O O . ILE A 1 84 ? -5.095 -9.237 -2.758 1.00 85.31 84 ILE A O 1
ATOM 663 N N . THR A 1 85 ? -4.331 -8.445 -0.795 1.00 84.06 85 THR A N 1
ATOM 664 C CA . THR A 1 85 ? -2.906 -8.526 -1.146 1.00 84.06 85 THR A CA 1
ATOM 665 C C . THR A 1 85 ? -2.546 -9.946 -1.554 1.00 84.06 85 THR A C 1
ATOM 667 O O . THR A 1 85 ? -1.945 -10.180 -2.596 1.00 84.06 85 THR A O 1
ATOM 670 N N . TYR A 1 86 ? -2.987 -10.907 -0.760 1.00 78.19 86 TYR A N 1
ATOM 671 C CA . TYR A 1 86 ? -2.771 -12.311 -1.001 1.00 78.19 86 TYR A CA 1
ATOM 672 C C . TYR A 1 86 ? -3.407 -12.785 -2.320 1.00 78.19 86 TYR A C 1
ATOM 674 O O . TYR A 1 86 ? -2.746 -13.447 -3.119 1.00 78.19 86 TYR A O 1
ATOM 682 N N . TYR A 1 87 ? -4.663 -12.410 -2.583 1.00 83.31 87 TYR A N 1
ATOM 683 C CA . TYR A 1 87 ? -5.361 -12.745 -3.824 1.00 83.31 87 TYR A CA 1
ATOM 684 C C . TYR A 1 87 ? -4.628 -12.187 -5.049 1.00 83.31 87 TYR A C 1
ATOM 686 O O . TYR A 1 87 ? -4.443 -12.893 -6.037 1.00 83.31 87 TYR A O 1
ATOM 694 N N . MET A 1 88 ? -4.137 -10.946 -4.968 1.00 83.44 88 MET A N 1
ATOM 695 C CA . MET A 1 88 ? -3.341 -10.335 -6.039 1.00 83.44 88 MET A CA 1
ATOM 696 C C . MET A 1 88 ? -2.001 -11.052 -6.259 1.00 83.44 88 MET A C 1
ATOM 698 O O . MET A 1 88 ? -1.501 -11.086 -7.381 1.00 83.44 88 MET A O 1
ATOM 702 N N . LEU A 1 89 ? -1.431 -11.646 -5.208 1.00 78.06 89 LEU A N 1
ATOM 703 C CA . LEU A 1 89 ? -0.141 -12.338 -5.238 1.00 78.06 89 LEU A CA 1
ATOM 704 C C . LEU A 1 89 ? -0.252 -13.855 -5.455 1.00 78.06 89 LEU A C 1
ATOM 706 O O . LEU A 1 89 ? 0.778 -14.532 -5.486 1.00 78.06 89 LEU A O 1
ATOM 710 N N . ILE A 1 90 ? -1.456 -14.412 -5.622 1.00 75.44 90 ILE A N 1
ATOM 711 C CA . ILE A 1 90 ? -1.655 -15.869 -5.672 1.00 75.44 90 ILE A CA 1
ATOM 712 C C . ILE A 1 90 ? -0.906 -16.518 -6.846 1.00 75.44 90 ILE A C 1
ATOM 714 O O . ILE A 1 90 ? -0.299 -17.578 -6.695 1.00 75.44 90 ILE A O 1
ATOM 718 N N . TYR A 1 91 ? -0.871 -15.825 -7.986 1.00 71.38 91 TYR A N 1
ATOM 719 C CA . TYR A 1 91 ? -0.172 -16.258 -9.197 1.00 71.38 91 TYR A CA 1
ATOM 720 C C . TYR A 1 91 ? 1.286 -15.798 -9.255 1.00 71.38 91 TYR A C 1
ATOM 722 O O . TYR A 1 91 ? 2.005 -16.169 -10.181 1.00 71.38 91 TYR A O 1
ATOM 730 N N . GLN A 1 92 ? 1.743 -14.990 -8.294 1.00 70.56 92 GLN A N 1
ATOM 731 C CA . GLN A 1 92 ? 3.135 -14.570 -8.254 1.00 70.56 92 GLN A CA 1
ATOM 732 C C . GLN A 1 92 ? 3.984 -15.693 -7.632 1.00 70.56 92 GLN A C 1
ATOM 734 O O . GLN A 1 92 ? 3.720 -16.082 -6.486 1.00 70.56 92 GLN A O 1
ATOM 739 N N . PRO A 1 93 ? 5.004 -16.210 -8.348 1.00 64.50 93 PRO A N 1
ATOM 740 C CA . PRO A 1 93 ? 5.913 -17.203 -7.794 1.00 64.50 93 PRO A CA 1
ATOM 741 C C . PRO A 1 93 ? 6.749 -16.537 -6.697 1.00 64.50 93 PRO A C 1
ATOM 743 O O . PRO A 1 93 ? 7.541 -15.631 -6.966 1.00 64.50 93 PRO A O 1
ATOM 746 N N . GLN A 1 94 ? 6.548 -16.954 -5.450 1.00 58.12 94 GLN A N 1
ATOM 747 C CA . GLN A 1 94 ? 7.404 -16.564 -4.331 1.00 58.12 94 GLN A CA 1
ATOM 748 C C . GLN A 1 94 ? 8.536 -17.602 -4.236 1.00 58.12 94 GLN A C 1
ATOM 750 O O . GLN A 1 94 ? 8.376 -18.730 -4.695 1.00 58.12 94 GLN A O 1
ATOM 755 N N . ASN A 1 95 ? 9.704 -17.232 -3.705 1.00 55.22 95 ASN A N 1
ATOM 756 C CA . ASN A 1 95 ? 10.850 -18.142 -3.516 1.00 55.22 95 ASN A CA 1
ATOM 757 C C . ASN A 1 95 ? 11.619 -18.573 -4.784 1.00 55.22 95 ASN A C 1
ATOM 759 O O . ASN A 1 95 ? 12.061 -19.716 -4.917 1.00 55.22 95 ASN A O 1
ATOM 763 N N . ALA A 1 96 ? 11.903 -17.630 -5.688 1.00 60.44 96 ALA A N 1
ATOM 764 C CA . ALA A 1 96 ? 12.906 -17.815 -6.743 1.00 60.44 96 ALA A CA 1
ATOM 765 C C . ALA A 1 96 ? 14.351 -17.740 -6.186 1.00 60.44 96 ALA A C 1
ATOM 767 O O . ALA A 1 96 ? 15.140 -16.892 -6.590 1.00 60.44 96 ALA A O 1
ATOM 768 N N . TYR A 1 97 ? 14.712 -18.620 -5.246 1.00 60.72 97 TYR A N 1
ATOM 769 C CA . TYR A 1 97 ? 16.048 -18.645 -4.622 1.00 60.72 97 TYR A CA 1
ATOM 770 C C . TYR A 1 97 ? 17.163 -19.132 -5.554 1.00 60.72 97 TYR A C 1
ATOM 772 O O . TYR A 1 97 ? 18.340 -19.044 -5.215 1.00 60.72 97 TYR A O 1
ATOM 780 N N . THR A 1 98 ? 16.808 -19.661 -6.725 1.00 67.81 98 THR A N 1
ATOM 781 C CA . THR A 1 98 ? 17.771 -20.140 -7.719 1.00 67.81 98 THR A CA 1
ATOM 782 C C . THR A 1 98 ? 17.967 -19.070 -8.794 1.00 67.81 98 THR A C 1
ATOM 784 O O . THR A 1 98 ? 17.097 -18.936 -9.663 1.00 67.81 98 THR A O 1
ATOM 787 N N . PRO A 1 99 ? 19.068 -18.297 -8.766 1.00 73.62 99 PRO A N 1
ATOM 788 C CA . PRO A 1 99 ? 19.398 -17.404 -9.866 1.00 73.62 99 PRO A CA 1
ATOM 789 C C . PRO A 1 99 ? 19.735 -18.222 -11.117 1.00 73.62 99 PRO A C 1
ATOM 791 O O . PRO A 1 99 ? 20.412 -19.248 -11.046 1.00 73.62 99 PRO A O 1
ATOM 794 N N . VAL A 1 100 ? 19.280 -17.750 -12.276 1.00 77.56 100 VAL A N 1
ATOM 795 C CA . VAL A 1 100 ? 19.682 -18.304 -13.573 1.00 77.56 100 VAL A CA 1
ATOM 796 C C . VAL A 1 100 ? 20.818 -17.448 -14.117 1.00 77.56 100 VAL A C 1
ATOM 798 O O . VAL A 1 100 ? 20.617 -16.281 -14.452 1.00 77.56 100 VAL A O 1
ATOM 801 N N . TYR A 1 101 ? 22.016 -18.022 -14.200 1.00 81.88 101 TYR A N 1
ATOM 802 C CA . TYR A 1 101 ? 23.182 -17.340 -14.754 1.00 81.88 101 TYR A CA 1
ATOM 803 C C . TYR A 1 101 ? 23.209 -17.476 -16.275 1.00 81.88 101 TYR A C 1
ATOM 805 O O . TYR A 1 101 ? 23.109 -18.575 -16.818 1.00 81.88 101 TYR A O 1
ATOM 813 N N . ILE A 1 102 ? 23.372 -16.348 -16.964 1.00 83.00 102 ILE A N 1
ATOM 814 C CA . ILE A 1 102 ? 23.511 -16.297 -18.418 1.00 83.00 102 ILE A CA 1
ATOM 815 C C . ILE A 1 102 ? 24.807 -15.567 -18.735 1.00 83.00 102 ILE A C 1
ATOM 817 O O . ILE A 1 102 ? 24.998 -14.419 -18.333 1.00 83.00 102 ILE A O 1
ATOM 821 N N . SER A 1 103 ? 25.701 -16.231 -19.462 1.00 83.88 103 SER A N 1
ATOM 822 C CA . SER A 1 103 ? 26.949 -15.622 -19.907 1.00 83.88 103 SER A CA 1
ATOM 823 C C . SER A 1 103 ? 26.667 -14.540 -20.950 1.00 83.88 103 SER A C 1
ATOM 825 O O . SER A 1 103 ? 26.006 -14.789 -21.961 1.00 83.88 103 SER A O 1
ATOM 827 N N . ALA A 1 104 ? 27.193 -13.338 -20.719 1.00 80.50 104 ALA A N 1
ATOM 828 C CA . ALA A 1 104 ? 27.181 -12.280 -21.717 1.00 80.50 104 ALA A CA 1
ATOM 829 C C . ALA A 1 104 ? 28.154 -12.634 -22.852 1.00 80.50 104 ALA A C 1
ATOM 831 O O . ALA A 1 104 ? 29.321 -12.938 -22.608 1.00 80.50 104 ALA A O 1
ATOM 832 N N . ARG A 1 105 ? 27.689 -12.572 -24.105 1.00 75.62 105 ARG A N 1
ATOM 833 C CA . ARG A 1 105 ? 28.526 -12.842 -25.290 1.00 75.62 105 ARG A CA 1
ATOM 834 C C . ARG A 1 105 ? 29.478 -11.676 -25.582 1.00 75.62 105 ARG A C 1
ATOM 836 O O . ARG A 1 105 ? 30.554 -11.869 -26.141 1.00 75.62 105 ARG A O 1
ATOM 843 N N . LYS A 1 106 ? 29.081 -10.453 -25.213 1.00 69.62 106 LYS A N 1
ATOM 844 C CA . LYS A 1 106 ? 29.801 -9.211 -25.518 1.00 69.62 106 LYS A CA 1
ATOM 845 C C . LYS A 1 106 ? 30.323 -8.564 -24.227 1.00 69.62 106 LYS A C 1
ATOM 847 O O . LYS A 1 106 ? 29.534 -8.018 -23.466 1.00 69.62 106 LYS A O 1
ATOM 852 N N . LEU A 1 107 ? 31.645 -8.577 -24.002 1.00 63.00 107 LEU A N 1
ATOM 853 C CA . LEU A 1 107 ? 32.279 -7.868 -22.869 1.00 63.00 107 LEU A CA 1
ATOM 854 C C . LEU A 1 107 ? 32.388 -6.346 -23.084 1.00 63.00 107 LEU A C 1
ATOM 856 O O . LEU A 1 107 ? 32.532 -5.600 -22.122 1.00 63.00 107 LEU A O 1
ATOM 860 N N . LYS A 1 108 ? 32.326 -5.875 -24.338 1.00 65.06 108 LYS A N 1
ATOM 861 C CA . LYS A 1 108 ? 32.363 -4.446 -24.690 1.00 65.06 108 LYS A CA 1
ATOM 862 C C . LYS A 1 108 ? 30.966 -3.954 -25.059 1.00 65.06 108 LYS A C 1
ATOM 864 O O . LYS A 1 108 ? 30.470 -4.255 -26.145 1.00 65.06 108 LYS A O 1
ATOM 869 N N . TYR A 1 109 ? 30.344 -3.192 -24.173 1.00 69.00 109 TYR A N 1
ATOM 870 C CA . TYR A 1 109 ? 29.046 -2.554 -24.396 1.00 69.00 109 TYR A CA 1
ATOM 871 C C . TYR A 1 109 ? 29.220 -1.060 -24.690 1.00 69.00 109 TYR A C 1
ATOM 873 O O . TYR A 1 109 ? 30.108 -0.412 -24.140 1.00 69.00 109 TYR A O 1
ATOM 881 N N . ASP A 1 110 ? 28.376 -0.522 -25.576 1.00 78.38 110 ASP A N 1
ATOM 882 C CA . ASP A 1 110 ? 28.276 0.930 -25.767 1.00 78.38 110 ASP A CA 1
ATOM 883 C C . ASP A 1 110 ? 27.457 1.532 -24.614 1.00 78.38 110 ASP A C 1
ATOM 885 O O . ASP A 1 110 ? 26.488 0.928 -24.143 1.00 78.38 110 ASP A O 1
ATOM 889 N N . ILE A 1 111 ? 27.809 2.744 -24.185 1.00 75.00 111 ILE A N 1
ATOM 890 C CA . ILE A 1 111 ? 27.116 3.486 -23.121 1.00 75.00 111 ILE A CA 1
ATOM 891 C C . ILE A 1 111 ? 25.630 3.640 -23.467 1.00 75.00 111 ILE A C 1
ATOM 893 O O . ILE A 1 111 ? 24.774 3.547 -22.591 1.00 75.00 111 ILE A O 1
ATOM 897 N N . ARG A 1 112 ? 25.302 3.785 -24.759 1.00 76.94 112 ARG A N 1
ATOM 898 C CA . ARG A 1 112 ? 23.914 3.844 -25.244 1.00 76.94 112 ARG A CA 1
ATOM 899 C C . ARG A 1 112 ? 23.123 2.561 -24.988 1.00 76.94 112 ARG A C 1
ATOM 901 O O . ARG A 1 112 ? 21.954 2.636 -24.627 1.00 76.94 112 ARG A O 1
ATOM 908 N N . GLN A 1 113 ? 23.751 1.397 -25.152 1.00 79.50 113 GLN A N 1
ATOM 909 C CA . GLN A 1 113 ? 23.103 0.104 -24.900 1.00 79.50 113 GLN A CA 1
ATOM 910 C C . GLN A 1 113 ? 22.850 -0.088 -23.404 1.00 79.50 113 GLN A C 1
ATOM 912 O O . GLN A 1 113 ? 21.779 -0.538 -23.006 1.00 79.50 113 GLN A O 1
ATOM 917 N N . LEU A 1 114 ? 23.819 0.309 -22.572 1.00 78.56 114 LEU A N 1
ATOM 918 C CA . LEU A 1 114 ? 23.661 0.285 -21.123 1.00 78.56 114 LEU A CA 1
ATOM 919 C C . LEU A 1 114 ? 22.554 1.249 -20.673 1.00 78.56 114 LEU A C 1
ATOM 921 O O . LEU A 1 114 ? 21.710 0.854 -19.875 1.00 78.56 114 LEU A O 1
ATOM 925 N N . LYS A 1 115 ? 22.489 2.460 -21.247 1.00 75.69 115 LYS A N 1
ATOM 926 C CA . LYS A 1 115 ? 21.432 3.438 -20.949 1.00 75.69 115 LYS A CA 1
ATOM 927 C C . LYS A 1 115 ? 20.034 2.867 -21.200 1.00 75.69 115 LYS A C 1
ATOM 929 O O . LYS A 1 115 ? 19.196 2.934 -20.309 1.00 75.69 115 LYS A O 1
ATOM 934 N N . GLY A 1 116 ? 19.811 2.210 -22.340 1.00 76.25 116 GLY A N 1
ATOM 935 C CA . GLY A 1 116 ? 18.510 1.605 -22.650 1.00 76.25 116 GLY A CA 1
ATOM 936 C C . GLY A 1 116 ? 18.085 0.488 -21.685 1.00 76.25 116 GLY A C 1
ATOM 937 O O . GLY A 1 116 ? 16.900 0.325 -21.418 1.00 76.25 116 GLY A O 1
ATOM 938 N N . ILE A 1 117 ? 19.032 -0.271 -21.119 1.00 77.94 117 ILE A N 1
ATOM 939 C CA . ILE A 1 117 ? 18.743 -1.298 -20.096 1.00 77.94 117 ILE A CA 1
ATOM 940 C C . ILE A 1 117 ? 18.436 -0.643 -18.748 1.00 77.94 117 ILE A C 1
ATOM 942 O O . ILE A 1 117 ? 17.536 -1.060 -18.024 1.00 77.94 117 ILE A O 1
ATOM 946 N N . VAL A 1 118 ? 19.183 0.396 -18.400 1.00 73.88 118 VAL A N 1
ATOM 947 C CA . VAL A 1 118 ? 19.016 1.140 -17.151 1.00 73.88 118 VAL A CA 1
ATOM 948 C C . VAL A 1 118 ? 17.654 1.857 -17.134 1.00 73.88 118 VAL A C 1
ATOM 950 O O . VAL A 1 118 ? 16.943 1.769 -16.135 1.00 73.88 118 VAL A O 1
ATOM 953 N N . GLU A 1 119 ? 17.230 2.451 -18.256 1.00 71.12 119 GLU A N 1
ATOM 954 C CA . GLU A 1 119 ? 15.938 3.143 -18.437 1.00 71.12 119 GLU A CA 1
ATOM 955 C C . GLU A 1 119 ? 14.702 2.251 -18.240 1.00 71.12 119 GLU A C 1
ATOM 957 O O . GLU A 1 119 ? 13.680 2.722 -17.744 1.00 71.12 119 GLU A O 1
ATOM 962 N N . VAL A 1 120 ? 14.779 0.963 -18.591 1.00 73.12 120 VAL A N 1
ATOM 963 C CA . VAL A 1 120 ? 13.671 0.003 -18.397 1.00 73.12 120 VAL A CA 1
ATOM 964 C C . VAL A 1 120 ? 13.694 -0.680 -17.021 1.00 73.12 120 VAL A C 1
ATOM 966 O O . VAL A 1 120 ? 12.868 -1.554 -16.737 1.00 73.12 120 VAL A O 1
ATOM 969 N N . GLY A 1 121 ? 14.650 -0.308 -16.164 1.00 68.50 121 GLY A N 1
ATOM 970 C CA . GLY A 1 121 ? 14.756 -0.793 -14.791 1.00 68.50 121 GLY A CA 1
ATOM 971 C C . GLY A 1 121 ? 13.587 -0.350 -13.903 1.00 68.50 121 GLY A C 1
ATOM 972 O O . GLY A 1 121 ? 12.858 0.588 -14.234 1.00 68.50 121 GLY A O 1
ATOM 973 N N . PRO A 1 122 ? 13.367 -1.029 -12.762 1.00 61.97 122 PRO A N 1
ATOM 974 C CA . PRO A 1 122 ? 12.297 -0.658 -11.851 1.00 61.97 122 PRO A CA 1
ATOM 975 C C . PRO A 1 122 ? 12.581 0.709 -11.231 1.00 61.97 122 PRO A C 1
ATOM 977 O O . PRO A 1 122 ? 13.720 1.057 -10.910 1.00 61.97 122 PRO A O 1
ATOM 980 N N . LEU A 1 123 ? 11.514 1.482 -11.065 1.00 58.59 123 LEU A N 1
ATOM 981 C CA . LEU A 1 123 ? 11.599 2.852 -10.597 1.00 58.59 123 LEU A CA 1
ATOM 982 C C . LEU A 1 123 ? 11.535 2.935 -9.066 1.00 58.59 123 LEU A C 1
ATOM 984 O O . LEU A 1 123 ? 10.915 2.089 -8.423 1.00 58.59 123 LEU A O 1
ATOM 988 N N . HIS A 1 124 ? 12.146 3.966 -8.478 1.00 56.53 124 HIS A N 1
ATOM 989 C CA . HIS A 1 124 ? 12.073 4.192 -7.033 1.00 56.53 124 HIS A CA 1
ATOM 990 C C . HIS A 1 124 ? 10.663 4.660 -6.646 1.00 56.53 124 HIS A C 1
ATOM 992 O O . HIS A 1 124 ? 10.190 5.689 -7.124 1.00 56.53 124 HIS A O 1
ATOM 998 N N . PHE A 1 125 ? 9.993 3.908 -5.767 1.00 51.22 125 PHE A N 1
ATOM 999 C CA . PHE A 1 125 ? 8.675 4.257 -5.214 1.00 51.22 125 PHE A CA 1
ATOM 1000 C C . PHE A 1 125 ? 8.711 5.586 -4.437 1.00 51.22 125 PHE A C 1
ATOM 1002 O O . PHE A 1 125 ? 7.767 6.373 -4.491 1.00 51.22 125 PHE A O 1
ATOM 1009 N N . LEU A 1 126 ? 9.839 5.856 -3.770 1.00 53.75 126 LEU A N 1
ATOM 1010 C CA . LEU A 1 126 ? 10.201 7.134 -3.165 1.00 53.75 126 LEU A CA 1
ATOM 1011 C C . LEU A 1 126 ? 11.666 7.415 -3.518 1.00 53.75 126 LEU A C 1
ATOM 1013 O O . LEU A 1 126 ? 12.509 6.563 -3.251 1.00 53.75 126 LEU A O 1
ATOM 1017 N N . PRO A 1 127 ? 12.005 8.581 -4.085 1.00 47.44 127 PRO A N 1
ATOM 1018 C CA . PRO A 1 127 ? 13.351 8.839 -4.597 1.00 47.44 127 PRO A CA 1
ATOM 1019 C C . PRO A 1 127 ? 14.457 8.892 -3.530 1.00 47.44 127 PRO A C 1
ATOM 1021 O O . PRO A 1 127 ? 15.625 9.004 -3.878 1.00 47.44 127 PRO A O 1
ATOM 1024 N N . PHE A 1 128 ? 14.090 8.859 -2.248 1.00 48.06 128 PHE A N 1
ATOM 1025 C CA . PHE A 1 128 ? 14.992 8.941 -1.096 1.00 48.06 128 PHE A CA 1
ATOM 1026 C C . PHE A 1 128 ? 15.085 7.635 -0.296 1.00 48.06 128 PHE A C 1
ATOM 1028 O O . PHE A 1 128 ? 15.850 7.570 0.661 1.00 48.06 128 PHE A O 1
ATOM 1035 N N . ILE A 1 129 ? 14.295 6.611 -0.640 1.00 44.28 129 ILE A N 1
ATOM 1036 C CA . ILE A 1 129 ? 14.410 5.289 -0.021 1.00 44.28 129 ILE A CA 1
ATOM 1037 C C . ILE A 1 129 ? 15.062 4.373 -1.049 1.00 44.28 129 ILE A C 1
ATOM 1039 O O . ILE A 1 129 ? 14.395 3.901 -1.972 1.00 44.28 129 ILE A O 1
ATOM 1043 N N . ASP A 1 130 ? 16.360 4.126 -0.875 1.00 45.38 130 ASP A N 1
ATOM 1044 C CA . ASP A 1 130 ? 17.101 3.095 -1.601 1.00 45.38 130 ASP A CA 1
ATOM 1045 C C . ASP A 1 130 ? 16.579 1.721 -1.163 1.00 45.38 130 ASP A C 1
ATOM 1047 O O . ASP A 1 130 ? 17.148 1.040 -0.308 1.00 45.38 130 ASP A O 1
ATOM 1051 N N . PHE A 1 131 ? 15.450 1.294 -1.728 1.00 47.09 131 PHE A N 1
ATOM 1052 C CA . PHE A 1 131 ? 15.092 -0.114 -1.674 1.00 47.09 131 PHE A CA 1
ATOM 1053 C C . PHE A 1 131 ? 16.152 -0.850 -2.492 1.00 47.09 131 PHE A C 1
ATOM 1055 O O . PHE A 1 131 ? 16.195 -0.701 -3.714 1.00 47.09 131 PHE A O 1
ATOM 1062 N N . GLN A 1 132 ? 17.023 -1.614 -1.827 1.00 49.22 132 GLN A N 1
ATOM 1063 C CA . GLN A 1 132 ? 17.971 -2.520 -2.476 1.00 49.22 132 GLN A CA 1
ATOM 1064 C C . GLN A 1 132 ? 17.187 -3.629 -3.184 1.00 49.22 132 GLN A C 1
ATOM 1066 O O . GLN A 1 132 ? 17.030 -4.741 -2.686 1.00 49.22 132 GLN A O 1
ATOM 1071 N N . LEU A 1 133 ? 16.644 -3.316 -4.358 1.00 55.81 133 LEU A N 1
ATOM 1072 C CA . LEU A 1 133 ? 16.191 -4.341 -5.276 1.00 55.81 133 LEU A CA 1
ATOM 1073 C C . LEU A 1 133 ? 17.443 -5.038 -5.809 1.00 55.81 133 LEU A C 1
ATOM 1075 O O . LEU A 1 133 ? 18.412 -4.362 -6.158 1.00 55.81 133 LEU A O 1
ATOM 1079 N N . PRO A 1 134 ? 17.444 -6.375 -5.906 1.00 56.28 134 PRO A N 1
ATOM 1080 C CA . PRO A 1 134 ? 18.630 -7.108 -6.317 1.00 56.28 134 PRO A CA 1
ATOM 1081 C C . PRO A 1 134 ? 19.012 -6.857 -7.781 1.00 56.28 134 PRO A C 1
ATOM 1083 O O . PRO A 1 134 ? 20.068 -7.322 -8.177 1.00 56.28 134 PRO A O 1
ATOM 1086 N N . CYS A 1 135 ? 18.196 -6.155 -8.580 1.00 64.88 135 CYS A N 1
ATOM 1087 C CA . CYS A 1 135 ? 18.417 -5.870 -10.001 1.00 64.88 135 CYS A CA 1
ATOM 1088 C C . CYS A 1 135 ? 19.079 -4.509 -10.274 1.00 64.88 135 CYS A C 1
ATOM 1090 O O . CYS A 1 135 ? 18.985 -3.598 -9.457 1.00 64.88 135 CYS A O 1
ATOM 1092 N N . ILE A 1 136 ? 19.673 -4.343 -11.464 1.00 65.81 136 ILE A N 1
ATOM 1093 C CA . ILE A 1 136 ? 20.222 -3.065 -11.938 1.00 65.81 136 ILE A CA 1
ATOM 1094 C C . ILE A 1 136 ? 19.145 -1.986 -11.854 1.00 65.81 136 ILE A C 1
ATOM 1096 O O . ILE A 1 136 ? 18.100 -2.080 -12.499 1.00 65.81 136 ILE A O 1
ATOM 1100 N N . GLN A 1 137 ? 19.415 -0.941 -11.081 1.00 64.94 137 GLN A N 1
ATOM 1101 C CA . GLN A 1 137 ? 18.518 0.195 -10.945 1.00 64.94 137 GLN A CA 1
ATOM 1102 C C . GLN A 1 137 ? 18.987 1.339 -11.837 1.00 64.94 137 GLN A C 1
ATOM 1104 O O . GLN A 1 137 ? 20.161 1.421 -12.206 1.00 64.94 137 GLN A O 1
ATOM 1109 N N . TYR A 1 138 ? 18.066 2.257 -12.133 1.00 59.94 138 TYR A N 1
ATOM 1110 C CA . TYR A 1 138 ? 18.361 3.436 -12.944 1.00 59.94 138 TYR A CA 1
ATOM 1111 C C . TYR A 1 138 ? 19.579 4.229 -12.421 1.00 59.94 138 TYR A C 1
ATOM 1113 O O . TYR A 1 138 ? 20.472 4.606 -13.173 1.00 59.94 138 TYR A O 1
ATOM 1121 N N . ASN A 1 139 ? 19.659 4.400 -11.097 1.00 55.78 139 ASN A N 1
ATOM 1122 C CA . ASN A 1 139 ? 20.705 5.178 -10.428 1.00 55.78 139 ASN A CA 1
ATOM 1123 C C . ASN A 1 139 ? 21.987 4.383 -10.125 1.00 55.78 139 ASN A C 1
ATOM 1125 O O . ASN A 1 139 ? 22.954 4.954 -9.628 1.00 55.78 139 ASN A O 1
ATOM 1129 N N . SER A 1 140 ? 22.033 3.075 -10.410 1.00 60.44 140 SER A N 1
ATOM 1130 C CA . SER A 1 140 ? 23.192 2.237 -10.065 1.00 60.44 140 SER A CA 1
ATOM 1131 C C . SER A 1 140 ? 24.451 2.565 -10.883 1.00 60.44 140 SER A C 1
ATOM 1133 O O . SER A 1 140 ? 25.539 2.116 -10.523 1.00 60.44 140 SER A O 1
ATOM 1135 N N . PHE A 1 141 ? 24.326 3.348 -11.963 1.00 59.62 141 PHE A N 1
ATOM 1136 C CA . PHE A 1 141 ? 25.429 3.753 -12.839 1.00 59.62 141 PHE A CA 1
ATOM 1137 C C . PHE A 1 141 ? 25.546 5.286 -12.942 1.00 59.62 141 PHE A C 1
ATOM 1139 O O . PHE A 1 141 ? 24.994 5.882 -13.871 1.00 59.62 141 PHE A O 1
ATOM 1146 N N . PRO A 1 142 ? 26.329 5.935 -12.054 1.00 53.25 142 PRO A N 1
ATOM 1147 C CA . PRO A 1 142 ? 26.481 7.396 -12.015 1.00 53.25 142 PRO A CA 1
ATOM 1148 C C . PRO A 1 142 ? 27.039 8.014 -13.305 1.00 53.25 142 PRO A C 1
ATOM 1150 O O . PRO A 1 142 ? 26.838 9.190 -13.566 1.00 53.25 142 PRO A O 1
ATOM 1153 N N . PHE A 1 143 ? 27.758 7.228 -14.111 1.00 56.50 143 PHE A N 1
ATOM 1154 C CA . PHE A 1 143 ? 28.344 7.674 -15.379 1.00 56.50 143 PHE A CA 1
ATOM 1155 C C . PHE A 1 143 ? 27.348 7.658 -16.555 1.00 56.50 143 PHE A C 1
ATOM 1157 O O . PHE A 1 143 ? 27.598 8.276 -17.585 1.00 56.50 143 PHE A O 1
ATOM 1164 N N . VAL A 1 144 ? 26.230 6.933 -16.428 1.00 56.66 144 VAL A N 1
ATOM 1165 C CA . VAL A 1 144 ? 25.239 6.742 -17.507 1.00 56.66 144 VAL A CA 1
ATOM 1166 C C . VAL A 1 144 ? 24.041 7.684 -17.352 1.00 56.66 144 VAL A C 1
ATOM 1168 O O . VAL A 1 144 ? 23.415 8.038 -18.352 1.00 56.66 144 VAL A O 1
ATOM 1171 N N . ALA A 1 145 ? 23.749 8.111 -16.123 1.00 53.75 145 ALA A N 1
ATOM 1172 C CA . ALA A 1 145 ? 22.687 9.057 -15.802 1.00 53.75 145 ALA A CA 1
ATOM 1173 C C . ALA A 1 145 ? 23.268 10.467 -15.595 1.00 53.75 145 ALA A C 1
ATOM 1175 O O . ALA A 1 145 ? 24.119 10.656 -14.730 1.00 53.75 145 ALA A O 1
ATOM 1176 N N . ASP A 1 146 ? 22.807 11.467 -16.355 1.00 55.78 146 ASP A N 1
ATOM 1177 C CA . ASP A 1 146 ? 23.078 12.885 -16.069 1.00 55.78 146 ASP A CA 1
ATOM 1178 C C . ASP A 1 146 ? 22.142 13.345 -14.936 1.00 55.78 146 ASP A C 1
ATOM 1180 O O . ASP A 1 146 ? 20.947 13.531 -15.185 1.00 55.78 146 ASP A O 1
ATOM 1184 N N . PRO A 1 147 ? 22.636 13.606 -13.710 1.00 52.62 147 PRO A N 1
ATOM 1185 C CA . PRO A 1 147 ? 21.786 13.904 -12.557 1.00 52.62 147 PRO A CA 1
ATOM 1186 C C . PRO A 1 147 ? 20.866 15.122 -12.744 1.00 52.62 147 PRO A C 1
ATOM 1188 O O . PRO A 1 147 ? 19.882 15.258 -12.021 1.00 52.62 147 PRO A O 1
ATOM 1191 N N . ARG A 1 148 ? 21.177 16.030 -13.685 1.00 52.41 148 ARG A N 1
ATOM 1192 C CA . ARG A 1 148 ? 20.373 17.236 -13.951 1.00 52.41 148 ARG A CA 1
ATOM 1193 C C . ARG A 1 148 ? 19.347 17.064 -15.070 1.00 52.41 148 ARG A C 1
ATOM 1195 O O . ARG A 1 148 ? 18.327 17.749 -15.040 1.00 52.41 148 ARG A O 1
ATOM 1202 N 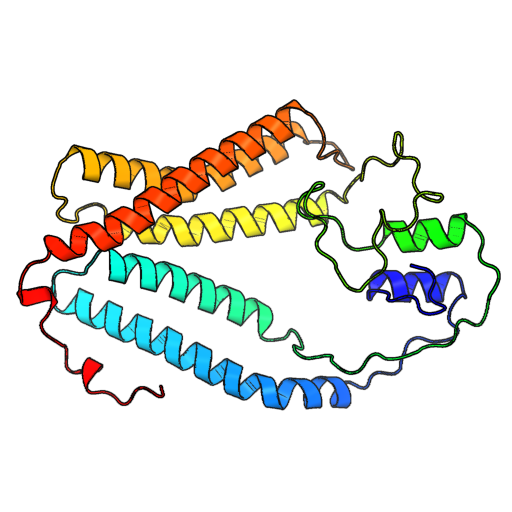N . LYS A 1 149 ? 19.608 16.216 -16.070 1.00 51.97 149 LYS A N 1
ATOM 1203 C CA . LYS A 1 149 ? 18.707 16.003 -17.228 1.00 51.97 149 LYS A CA 1
ATOM 1204 C C . LYS A 1 149 ? 17.859 14.747 -17.108 1.00 51.97 149 LYS A C 1
ATOM 1206 O O . LYS A 1 149 ? 16.728 14.730 -17.587 1.00 51.97 149 LYS A O 1
ATOM 1211 N N . ASP A 1 150 ? 18.397 13.737 -16.443 1.00 51.72 150 ASP A N 1
ATOM 1212 C CA . ASP A 1 150 ? 17.800 12.424 -16.260 1.00 51.72 150 ASP A CA 1
ATOM 1213 C C . ASP A 1 150 ? 17.044 12.334 -14.918 1.00 51.72 150 ASP A C 1
ATOM 1215 O O . ASP A 1 150 ? 16.938 11.257 -14.331 1.00 51.72 150 ASP A O 1
ATOM 1219 N N . ILE A 1 151 ? 16.501 13.466 -14.432 1.00 53.69 151 ILE A N 1
ATOM 1220 C CA . ILE A 1 151 ? 15.501 13.495 -13.355 1.00 53.69 151 ILE A CA 1
ATOM 1221 C C . ILE A 1 151 ? 14.391 12.534 -13.785 1.00 53.69 151 ILE A C 1
ATOM 1223 O O . ILE A 1 151 ? 13.673 12.822 -14.742 1.00 53.69 151 ILE A O 1
ATOM 1227 N N . LEU A 1 152 ? 14.341 11.369 -13.133 1.00 56.88 152 LEU A N 1
ATOM 1228 C CA . LEU A 1 152 ? 13.583 10.174 -13.507 1.00 56.88 152 LEU A CA 1
ATOM 1229 C C . LEU A 1 152 ? 12.185 10.514 -14.032 1.00 56.88 152 LEU A C 1
ATOM 1231 O O . LEU A 1 152 ? 11.222 10.661 -13.276 1.00 56.88 152 LEU A O 1
ATOM 1235 N N . LYS A 1 153 ? 12.072 10.623 -15.355 1.00 55.44 153 LYS A N 1
ATOM 1236 C CA . LYS A 1 153 ? 10.792 10.777 -16.027 1.00 55.44 153 LYS A CA 1
ATOM 1237 C C . LYS A 1 153 ? 10.135 9.415 -16.076 1.00 55.44 153 LYS A C 1
ATOM 1239 O O . LYS A 1 153 ? 10.478 8.555 -16.880 1.00 55.44 153 LYS A O 1
ATOM 1244 N N . VAL A 1 154 ? 9.197 9.210 -15.170 1.00 60.28 154 VAL A N 1
ATOM 1245 C CA . VAL A 1 154 ? 8.464 7.951 -15.074 1.00 60.28 154 VAL A CA 1
ATOM 1246 C C . VAL A 1 154 ? 7.439 7.891 -16.189 1.00 60.28 154 VAL A C 1
ATOM 1248 O O . VAL A 1 154 ? 6.794 8.895 -16.511 1.00 60.28 154 VAL A O 1
ATOM 1251 N N . ASN A 1 155 ? 7.230 6.696 -16.743 1.00 67.31 155 ASN A N 1
ATOM 1252 C CA . ASN A 1 155 ? 6.063 6.463 -17.576 1.00 67.31 155 ASN A CA 1
ATOM 1253 C C . ASN A 1 155 ? 4.799 6.751 -16.750 1.00 67.31 155 ASN A C 1
ATOM 1255 O O . ASN A 1 155 ? 4.498 6.057 -15.773 1.00 67.31 155 ASN A O 1
ATOM 1259 N N . ARG A 1 156 ? 4.041 7.766 -17.178 1.00 73.12 156 ARG A N 1
ATOM 1260 C CA . ARG A 1 156 ? 2.818 8.215 -16.513 1.00 73.12 156 ARG A CA 1
ATOM 1261 C C . ARG A 1 156 ? 1.828 7.077 -16.286 1.00 73.12 156 ARG A C 1
ATOM 1263 O O . ARG A 1 156 ? 1.164 7.058 -15.259 1.00 73.12 156 ARG A O 1
ATOM 1270 N N . GLN A 1 157 ? 1.720 6.132 -17.216 1.00 73.44 157 GLN A N 1
ATOM 1271 C CA . GLN A 1 157 ? 0.778 5.024 -17.093 1.00 73.44 157 GLN A CA 1
ATOM 1272 C C . GLN A 1 157 ? 1.131 4.120 -15.904 1.00 73.44 157 GLN A C 1
ATOM 1274 O O . GLN A 1 157 ? 0.275 3.860 -15.061 1.00 73.44 157 GLN A O 1
ATOM 1279 N N . THR A 1 158 ? 2.397 3.717 -15.783 1.00 71.69 158 THR A N 1
ATOM 1280 C CA . THR A 1 158 ? 2.888 2.929 -14.642 1.00 71.69 158 THR A CA 1
ATOM 1281 C C . THR A 1 158 ? 2.704 3.687 -13.329 1.00 71.69 158 THR A C 1
ATOM 1283 O O . THR A 1 158 ? 2.207 3.128 -12.355 1.00 71.69 158 THR A O 1
ATOM 1286 N N . GLN A 1 159 ? 3.031 4.982 -13.314 1.00 75.31 159 GLN A N 1
ATOM 1287 C CA . GLN A 1 159 ? 2.870 5.828 -12.131 1.00 75.31 159 GLN A CA 1
ATOM 1288 C C . GLN A 1 159 ? 1.399 5.970 -11.705 1.00 75.31 159 GLN A C 1
ATOM 1290 O O . GLN A 1 159 ? 1.092 5.820 -10.524 1.00 75.31 159 GLN A O 1
ATOM 1295 N N . ASN A 1 160 ? 0.484 6.196 -12.657 1.00 82.19 160 ASN A N 1
ATOM 1296 C CA . ASN A 1 160 ? -0.955 6.273 -12.399 1.00 82.19 160 ASN A CA 1
ATOM 1297 C C . ASN A 1 160 ? -1.459 4.990 -11.725 1.00 82.19 160 ASN A C 1
ATOM 1299 O O . ASN A 1 160 ? -2.216 5.074 -10.763 1.00 82.19 160 ASN A O 1
ATOM 1303 N N . TYR A 1 161 ? -1.055 3.813 -12.221 1.00 82.94 161 TYR A N 1
ATOM 1304 C CA . TYR A 1 161 ? -1.491 2.534 -11.654 1.00 82.94 161 TYR A CA 1
ATOM 1305 C C . TYR A 1 161 ? -0.982 2.332 -10.227 1.00 82.94 161 TYR A C 1
ATOM 1307 O O . TYR A 1 161 ? -1.748 1.896 -9.371 1.00 82.94 161 TYR A O 1
ATOM 1315 N N . ILE A 1 162 ? 0.276 2.695 -9.952 1.00 80.19 162 ILE A N 1
ATOM 1316 C CA . ILE A 1 162 ? 0.851 2.610 -8.603 1.00 80.19 162 ILE A CA 1
ATOM 1317 C C . ILE A 1 162 ? 0.078 3.518 -7.641 1.00 80.19 162 ILE A C 1
ATOM 1319 O O . ILE A 1 162 ? -0.388 3.057 -6.601 1.00 80.19 162 ILE A O 1
ATOM 1323 N N . TYR A 1 163 ? -0.109 4.793 -7.991 1.00 84.25 163 TYR A N 1
ATOM 1324 C CA . TYR A 1 163 ? -0.833 5.732 -7.131 1.00 84.25 163 TYR A CA 1
ATOM 1325 C C . TYR A 1 163 ? -2.296 5.347 -6.955 1.00 84.25 163 TYR A C 1
ATOM 1327 O O . TYR A 1 163 ? -2.815 5.436 -5.846 1.00 84.25 163 TYR A O 1
ATOM 1335 N N . LEU A 1 164 ? -2.951 4.860 -8.011 1.00 89.06 164 LEU A N 1
ATOM 1336 C CA . LEU A 1 164 ? -4.306 4.331 -7.919 1.00 89.06 164 LEU A CA 1
ATOM 1337 C C . LEU A 1 164 ? -4.377 3.156 -6.939 1.00 89.06 164 LEU A C 1
ATOM 1339 O O . LEU A 1 164 ? -5.251 3.152 -6.078 1.00 89.06 164 LEU A O 1
ATOM 1343 N N . GLY A 1 165 ? -3.441 2.206 -7.018 1.00 88.00 165 GLY A N 1
ATOM 1344 C CA . GLY A 1 165 ? -3.361 1.075 -6.093 1.00 88.00 165 GLY A CA 1
ATOM 1345 C C . GLY A 1 165 ? -3.207 1.514 -4.634 1.00 88.00 165 GLY A C 1
ATOM 1346 O O . GLY A 1 165 ? -3.953 1.045 -3.777 1.00 88.00 165 GLY A O 1
ATOM 1347 N N . ILE A 1 166 ? -2.311 2.470 -4.355 1.00 86.81 166 ILE A N 1
ATOM 1348 C CA . ILE A 1 166 ? -2.136 3.043 -3.007 1.00 86.81 166 ILE A CA 1
ATOM 1349 C C . ILE A 1 166 ? -3.431 3.705 -2.527 1.00 86.81 166 ILE A C 1
ATOM 1351 O O . ILE A 1 166 ? -3.869 3.453 -1.405 1.00 86.81 166 ILE A O 1
ATOM 1355 N N . SER A 1 167 ? -4.050 4.550 -3.358 1.00 91.19 167 SER A N 1
ATOM 1356 C CA . SER A 1 167 ? -5.268 5.275 -2.988 1.00 91.19 167 SER A CA 1
ATOM 1357 C C . SER A 1 167 ? -6.438 4.327 -2.732 1.00 91.19 167 SER A C 1
ATOM 1359 O O . SER A 1 167 ? -7.161 4.511 -1.759 1.00 91.19 167 SER A O 1
ATOM 1361 N N . VAL A 1 168 ? -6.614 3.301 -3.569 1.00 91.94 168 VAL A N 1
ATOM 1362 C CA . VAL A 1 168 ? -7.664 2.287 -3.397 1.00 91.94 168 VAL A CA 1
ATOM 1363 C C . VAL A 1 168 ? -7.406 1.450 -2.145 1.00 91.94 168 VAL A C 1
ATOM 1365 O O . VAL A 1 168 ? -8.319 1.264 -1.347 1.00 91.94 168 VAL A O 1
ATOM 1368 N N . GLY A 1 169 ? -6.167 1.003 -1.919 1.00 90.88 169 GLY A N 1
ATOM 1369 C CA . GLY A 1 169 ? -5.808 0.252 -0.714 1.00 90.88 169 GLY A CA 1
ATOM 1370 C C . GLY A 1 169 ? -6.035 1.056 0.568 1.00 90.88 169 GLY A C 1
ATOM 1371 O O . GLY A 1 169 ? -6.609 0.544 1.528 1.00 90.88 169 GLY A O 1
ATOM 1372 N N . ALA A 1 170 ? -5.653 2.336 0.573 1.00 91.44 170 ALA A N 1
ATOM 1373 C CA . ALA A 1 170 ? -5.888 3.225 1.706 1.00 91.44 170 ALA A CA 1
ATOM 1374 C C . ALA A 1 170 ? -7.377 3.515 1.937 1.00 91.44 170 ALA A C 1
ATOM 1376 O O . ALA A 1 170 ? -7.808 3.563 3.088 1.00 91.44 170 ALA A O 1
ATOM 1377 N N . LEU A 1 171 ? -8.164 3.653 0.865 1.00 93.06 171 LEU A N 1
ATOM 1378 C CA . LEU A 1 171 ? -9.612 3.819 0.951 1.00 93.06 171 LEU A CA 1
ATOM 1379 C C . LEU A 1 171 ? -10.265 2.593 1.594 1.00 93.06 171 LEU A C 1
ATOM 1381 O O . LEU A 1 171 ? -11.022 2.743 2.547 1.00 93.06 171 LEU A O 1
ATOM 1385 N N . ILE A 1 172 ? -9.939 1.390 1.112 1.00 91.00 172 ILE A N 1
ATOM 1386 C CA . ILE A 1 172 ? -10.468 0.132 1.659 1.00 91.00 172 ILE A CA 1
ATOM 1387 C C . ILE A 1 172 ? -10.119 0.017 3.146 1.00 91.00 172 ILE A C 1
ATOM 1389 O O . ILE A 1 172 ? -11.004 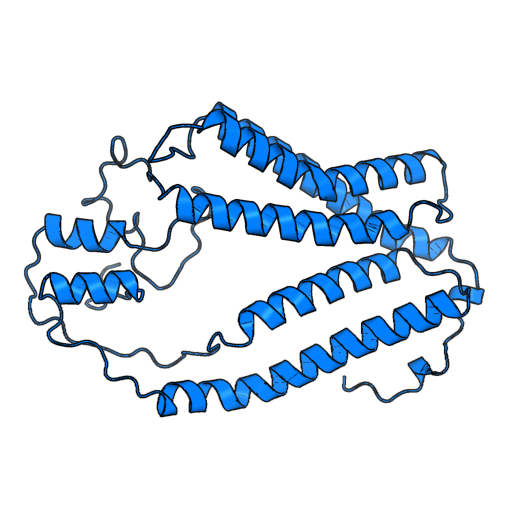-0.227 3.961 1.00 91.00 172 ILE A O 1
ATOM 1393 N N . PHE A 1 173 ? -8.858 0.263 3.507 1.00 89.88 173 PHE A N 1
ATOM 1394 C CA . PHE A 1 173 ? -8.407 0.235 4.898 1.00 89.88 173 PHE A CA 1
ATOM 1395 C C . PHE A 1 173 ? -9.142 1.269 5.770 1.00 89.88 173 PHE A C 1
ATOM 1397 O O . PHE A 1 173 ? -9.668 0.941 6.830 1.00 89.88 173 PHE A O 1
ATOM 1404 N N . GLY A 1 174 ? -9.216 2.522 5.316 1.00 89.44 174 GLY A N 1
ATOM 1405 C CA . GLY A 1 174 ? -9.809 3.622 6.073 1.00 89.44 174 GLY A CA 1
ATOM 1406 C C . GLY A 1 174 ? -11.324 3.502 6.256 1.00 89.44 174 GLY A C 1
ATOM 1407 O O . GLY A 1 174 ? -11.837 3.839 7.322 1.00 89.44 174 GLY A O 1
ATOM 1408 N N . VAL A 1 175 ? -12.044 2.978 5.256 1.00 89.50 175 VAL A N 1
ATOM 1409 C CA . VAL A 1 175 ? -13.502 2.777 5.326 1.00 89.50 175 VAL A CA 1
ATOM 1410 C C . VAL A 1 175 ? -13.880 1.783 6.422 1.00 89.50 175 VAL A C 1
ATOM 1412 O O . VAL A 1 175 ? -14.902 1.973 7.075 1.00 89.50 175 VAL A O 1
ATOM 1415 N N . VAL A 1 176 ? -13.048 0.773 6.696 1.00 88.19 176 VAL A N 1
ATOM 1416 C CA . VAL A 1 176 ? -13.343 -0.192 7.765 1.00 88.19 176 VAL A CA 1
ATOM 1417 C C . VAL A 1 176 ? -13.399 0.493 9.140 1.00 88.19 176 VAL A C 1
ATOM 1419 O O . VAL A 1 176 ? -14.285 0.203 9.941 1.00 88.19 176 VAL A O 1
ATOM 1422 N N . HIS A 1 177 ? -12.540 1.483 9.397 1.00 87.00 177 HIS A N 1
ATOM 1423 C CA . HIS A 1 177 ? -12.562 2.245 10.653 1.00 87.00 177 HIS A CA 1
ATOM 1424 C C . HIS A 1 177 ? -13.816 3.118 10.821 1.00 87.00 177 HIS A C 1
ATOM 1426 O O . HIS A 1 177 ? -14.209 3.425 11.951 1.00 87.00 177 HIS A O 1
ATOM 1432 N N . LEU A 1 178 ? -14.495 3.469 9.722 1.00 87.19 178 LEU A N 1
ATOM 1433 C CA . LEU A 1 178 ? -15.765 4.192 9.774 1.00 87.19 178 LEU A CA 1
ATOM 1434 C C . LEU A 1 178 ? -16.908 3.330 10.328 1.00 87.19 178 LEU A C 1
ATOM 1436 O O . LEU A 1 178 ? -17.872 3.895 10.831 1.00 87.19 178 LEU A O 1
ATOM 1440 N N . PHE A 1 179 ? -16.812 1.994 10.340 1.00 83.44 179 PHE A N 1
ATOM 1441 C CA . PHE A 1 179 ? -17.824 1.160 11.009 1.00 83.44 179 PHE A CA 1
ATOM 1442 C C . PHE A 1 179 ? -17.887 1.408 12.525 1.00 83.44 179 PHE A C 1
ATOM 1444 O O . PHE A 1 179 ? -18.950 1.262 13.125 1.00 83.44 179 PHE A O 1
ATOM 1451 N N . ALA A 1 180 ? -16.797 1.882 13.140 1.00 82.56 180 ALA A N 1
ATOM 1452 C CA . ALA A 1 180 ? -16.751 2.256 14.556 1.00 82.56 180 ALA A CA 1
ATOM 1453 C C . ALA A 1 180 ? -17.390 3.632 14.856 1.00 82.56 180 ALA A C 1
ATOM 1455 O O . ALA A 1 180 ? -17.207 4.180 15.943 1.00 82.56 180 ALA A O 1
ATOM 1456 N N . TRP A 1 181 ? -18.129 4.231 13.911 1.00 83.38 181 TRP A N 1
ATOM 1457 C CA . TRP A 1 181 ? -18.615 5.620 13.981 1.00 83.38 181 TRP A CA 1
ATOM 1458 C C . TRP A 1 181 ? -19.370 5.983 15.268 1.00 83.38 181 TRP A C 1
ATOM 1460 O O . TRP A 1 181 ? -19.306 7.126 15.742 1.00 83.38 181 TRP A O 1
ATOM 1470 N N . ASN A 1 182 ? -20.120 5.019 15.802 1.00 82.25 182 ASN A N 1
ATOM 1471 C CA . ASN A 1 182 ? -21.005 5.186 16.954 1.00 82.25 182 ASN A CA 1
ATOM 1472 C C . ASN A 1 182 ? -20.531 4.433 18.198 1.00 82.25 182 ASN A C 1
ATOM 1474 O O . ASN A 1 182 ? -21.308 4.292 19.138 1.00 82.25 182 ASN A O 1
ATOM 1478 N N . PHE A 1 183 ? -19.282 3.972 18.224 1.00 80.69 183 PHE A N 1
ATOM 1479 C CA . PHE A 1 183 ? -18.762 3.266 19.389 1.00 80.69 183 PHE A CA 1
ATOM 1480 C C . PHE A 1 183 ? -18.716 4.184 20.619 1.00 80.69 183 PHE A C 1
ATOM 1482 O O . PHE A 1 183 ? -18.659 5.413 20.469 1.00 80.69 183 PHE A O 1
ATOM 1489 N N . PRO A 1 184 ? -18.801 3.612 21.832 1.00 78.00 184 PRO A N 1
ATOM 1490 C CA . PRO A 1 184 ? -18.584 4.366 23.054 1.00 78.00 184 PRO A CA 1
ATOM 1491 C C . PRO A 1 184 ? -17.109 4.777 23.126 1.00 78.00 184 PRO A C 1
ATOM 1493 O O . PRO A 1 184 ? -16.219 3.937 23.009 1.00 78.00 184 PRO A O 1
ATOM 1496 N N . PHE A 1 185 ? -16.863 6.074 23.289 1.00 83.81 185 PHE A N 1
ATOM 1497 C CA . PHE A 1 185 ? -15.537 6.635 23.555 1.00 83.81 185 PHE A CA 1
ATOM 1498 C C . PHE A 1 185 ? -15.541 7.251 24.957 1.00 83.81 185 PHE A C 1
ATOM 1500 O O . PHE A 1 185 ? -16.608 7.685 25.403 1.00 83.81 185 PHE A O 1
ATOM 1507 N N . PRO A 1 186 ? -14.386 7.322 25.641 1.00 83.19 186 PRO A N 1
ATOM 1508 C CA . PRO A 1 186 ? -14.307 7.943 26.963 1.00 83.19 186 PRO A CA 1
ATOM 1509 C C . PRO A 1 186 ? -14.725 9.420 26.943 1.00 83.19 186 PRO A C 1
ATOM 1511 O O . PRO A 1 186 ? -15.330 9.902 27.899 1.00 83.19 186 PRO A O 1
ATOM 1514 N N . THR A 1 187 ? -14.446 10.131 25.845 1.00 89.12 187 THR A N 1
ATOM 1515 C CA . THR A 1 187 ? -14.848 11.528 25.639 1.00 89.12 187 THR A CA 1
ATOM 1516 C C . THR A 1 187 ? -15.404 11.787 24.233 1.00 89.12 187 THR A C 1
ATOM 1518 O O . THR A 1 187 ? -15.034 11.133 23.253 1.00 89.12 187 THR A O 1
ATOM 1521 N N . ASP A 1 188 ? -16.255 12.812 24.099 1.00 89.75 188 ASP A N 1
ATOM 1522 C CA . ASP A 1 188 ? -16.765 13.265 22.793 1.00 89.75 188 ASP A CA 1
ATOM 1523 C C . ASP A 1 188 ? -15.654 13.803 21.877 1.00 89.75 188 ASP A C 1
ATOM 1525 O O . ASP A 1 188 ? -15.749 13.717 20.650 1.00 89.75 188 ASP A O 1
ATOM 1529 N N . VAL A 1 189 ? -14.575 14.326 22.467 1.00 92.50 189 VAL A N 1
ATOM 1530 C CA . VAL A 1 189 ? -13.403 14.814 21.732 1.00 92.50 189 VAL A CA 1
ATOM 1531 C C . VAL A 1 189 ? -12.650 13.651 21.088 1.00 92.50 189 VAL A C 1
ATOM 1533 O O . VAL A 1 189 ? -12.374 13.711 19.892 1.00 92.50 189 VAL A O 1
ATOM 1536 N N . GLU A 1 190 ? -12.372 12.572 21.826 1.00 89.94 190 GLU A N 1
ATOM 1537 C CA . GLU A 1 190 ? -11.733 11.363 21.275 1.00 89.94 190 GLU A CA 1
ATOM 1538 C C . GLU A 1 190 ? -12.577 10.768 20.137 1.00 89.94 190 GLU A C 1
ATOM 1540 O O . GLU A 1 190 ? -12.048 10.443 19.071 1.00 89.94 190 GLU A O 1
ATOM 1545 N N . LYS A 1 191 ? -13.907 10.741 20.298 1.00 90.00 191 LYS A N 1
ATOM 1546 C CA . LYS A 1 191 ? -14.839 10.317 19.243 1.00 90.00 191 LYS A CA 1
ATOM 1547 C C . LYS A 1 191 ? -14.748 11.193 17.995 1.00 90.00 191 LYS A C 1
ATOM 1549 O O . LYS A 1 191 ? -14.760 10.682 16.874 1.00 90.00 191 LYS A O 1
ATOM 1554 N N . LEU A 1 192 ? -14.673 12.514 18.158 1.00 93.31 192 LEU A N 1
ATOM 1555 C CA . LEU A 1 192 ? -14.519 13.436 17.034 1.00 93.31 192 LEU A CA 1
ATOM 1556 C C . LEU A 1 192 ? -13.172 13.234 16.326 1.00 93.31 192 LEU A C 1
ATOM 1558 O O . LEU A 1 192 ? -13.143 13.142 15.097 1.00 93.31 192 LEU A O 1
ATOM 1562 N N . ILE A 1 193 ? -12.077 13.111 17.082 1.00 93.75 193 ILE A N 1
ATOM 1563 C CA . ILE A 1 193 ? -10.736 12.881 16.527 1.00 93.75 193 ILE A CA 1
ATOM 1564 C C . ILE A 1 193 ? -10.693 11.547 15.779 1.00 93.75 193 ILE A C 1
ATOM 1566 O O . ILE A 1 193 ? -10.180 11.509 14.664 1.00 93.75 193 ILE A O 1
ATOM 1570 N N . TRP A 1 194 ? -11.301 10.482 16.312 1.00 92.94 194 TRP A N 1
ATOM 1571 C CA . TRP A 1 194 ? -11.417 9.191 15.624 1.00 92.94 194 TRP A CA 1
ATOM 1572 C C . TRP A 1 194 ? -12.091 9.320 14.260 1.00 92.94 194 TRP A C 1
ATOM 1574 O O . TRP A 1 194 ? -11.605 8.786 13.261 1.00 92.94 194 TRP A O 1
ATOM 1584 N N . ARG A 1 195 ? -13.207 10.052 14.201 1.00 93.19 195 ARG A N 1
ATOM 1585 C CA . ARG A 1 195 ? -13.961 10.273 12.961 1.00 93.19 195 ARG A CA 1
ATOM 1586 C C . ARG A 1 195 ? -13.123 11.028 11.935 1.00 93.19 195 ARG A C 1
ATOM 1588 O O . ARG A 1 195 ? -13.037 10.595 10.788 1.00 93.19 195 ARG A O 1
ATOM 1595 N N . ILE A 1 196 ? -12.470 12.112 12.356 1.00 94.75 196 ILE A N 1
ATOM 1596 C CA . ILE A 1 196 ? -11.583 12.903 11.495 1.00 94.75 196 ILE A CA 1
ATOM 1597 C C . ILE A 1 196 ? -10.406 12.045 11.015 1.00 94.75 196 ILE A C 1
ATOM 1599 O O . ILE A 1 196 ? -10.137 11.996 9.817 1.00 94.75 196 ILE A O 1
ATOM 1603 N N . ALA A 1 197 ? -9.741 11.318 11.915 1.00 94.69 197 ALA A N 1
ATOM 1604 C CA . ALA A 1 197 ? -8.604 10.461 11.593 1.00 94.69 197 ALA A CA 1
ATOM 1605 C C . ALA A 1 197 ? -8.985 9.331 10.625 1.00 94.69 197 ALA A C 1
ATOM 1607 O O . ALA A 1 197 ? -8.236 9.053 9.685 1.00 94.69 197 ALA A O 1
ATOM 1608 N N . SER A 1 198 ? -10.158 8.719 10.806 1.00 93.12 198 SER A N 1
ATOM 1609 C CA . SER A 1 198 ? -10.678 7.674 9.914 1.00 93.12 198 SER A CA 1
ATOM 1610 C C . SER A 1 198 ? -10.958 8.230 8.517 1.00 93.12 198 SER A C 1
ATOM 1612 O O . SER A 1 198 ? -10.526 7.649 7.520 1.00 93.12 198 SER A O 1
ATOM 1614 N N . PHE A 1 199 ? -11.593 9.405 8.429 1.00 94.44 199 PHE A N 1
ATOM 1615 C CA . PHE A 1 199 ? -11.823 10.092 7.156 1.00 94.44 199 PHE A CA 1
ATOM 1616 C C . PHE A 1 199 ? -10.525 10.484 6.449 1.00 94.44 199 PHE A C 1
ATOM 1618 O O . PHE A 1 199 ? -10.377 10.225 5.255 1.00 94.44 199 PHE A O 1
ATOM 1625 N N . LEU A 1 200 ? -9.577 11.087 7.170 1.00 95.12 200 LEU A N 1
ATOM 1626 C CA . LEU A 1 200 ? -8.288 11.489 6.609 1.00 95.12 200 LEU A CA 1
ATOM 1627 C C . LEU A 1 200 ? -7.497 10.274 6.120 1.00 95.12 200 LEU A C 1
ATOM 1629 O O . LEU A 1 200 ? -6.962 10.303 5.015 1.00 95.12 200 LEU A O 1
ATOM 1633 N N . THR A 1 201 ? -7.489 9.181 6.884 1.00 93.31 201 THR A N 1
ATOM 1634 C CA . THR A 1 201 ? -6.816 7.936 6.487 1.00 93.31 201 THR A CA 1
ATOM 1635 C C . THR A 1 201 ? -7.430 7.332 5.219 1.00 93.31 201 THR A C 1
ATOM 1637 O O . THR A 1 201 ? -6.691 6.821 4.379 1.00 93.31 201 THR A O 1
ATOM 1640 N N . ALA A 1 202 ? -8.754 7.425 5.049 1.00 93.25 202 ALA A N 1
ATOM 1641 C CA . ALA A 1 202 ? -9.461 6.897 3.882 1.00 93.25 202 ALA A CA 1
ATOM 1642 C C . ALA A 1 202 ? -9.314 7.778 2.626 1.00 93.25 202 ALA A C 1
ATOM 1644 O O . ALA A 1 202 ? -9.099 7.268 1.527 1.00 93.25 202 ALA A O 1
ATOM 1645 N N . LEU A 1 203 ? -9.458 9.100 2.768 1.00 94.62 203 LEU A N 1
ATOM 1646 C CA . LEU A 1 203 ? -9.674 10.005 1.632 1.00 94.62 203 LEU A CA 1
ATOM 1647 C C . LEU A 1 203 ? -8.450 10.835 1.244 1.00 94.62 203 LEU A C 1
ATOM 1649 O O . LEU A 1 203 ? -8.321 11.195 0.072 1.00 94.62 203 LEU A O 1
ATOM 1653 N N . LEU A 1 204 ? -7.537 11.136 2.172 1.00 94.12 204 LEU A N 1
ATOM 1654 C CA . LEU A 1 204 ? -6.391 12.002 1.878 1.00 94.12 204 LEU A CA 1
ATOM 1655 C C . LEU A 1 204 ? -5.477 11.425 0.776 1.00 94.12 204 LEU A C 1
ATOM 1657 O O . LEU A 1 204 ? -5.135 12.172 -0.143 1.00 94.12 204 LEU A O 1
ATOM 1661 N N . PRO A 1 205 ? -5.150 10.114 0.750 1.00 92.50 205 PRO A N 1
ATOM 1662 C CA . PRO A 1 205 ? -4.387 9.521 -0.353 1.00 92.50 205 PRO A CA 1
ATOM 1663 C C . PRO A 1 205 ? -5.086 9.628 -1.712 1.00 92.50 205 PRO A C 1
ATOM 1665 O O . PRO A 1 205 ? -4.425 9.779 -2.738 1.00 92.50 205 PRO A O 1
ATOM 1668 N N . MET A 1 206 ? -6.420 9.546 -1.739 1.00 92.12 206 MET A N 1
ATOM 1669 C CA . MET A 1 206 ? -7.201 9.705 -2.968 1.00 92.12 206 MET A CA 1
ATOM 1670 C C . MET A 1 206 ? -7.199 11.164 -3.433 1.00 92.12 206 MET A C 1
ATOM 1672 O O . MET A 1 206 ? -6.965 11.437 -4.608 1.00 92.12 206 MET A O 1
ATOM 1676 N N . ALA A 1 207 ? -7.384 12.110 -2.511 1.00 92.88 207 ALA A N 1
ATOM 1677 C CA . ALA A 1 207 ? -7.346 13.537 -2.811 1.00 92.88 207 ALA A CA 1
ATOM 1678 C C . ALA A 1 207 ? -5.984 13.963 -3.388 1.00 92.88 207 ALA A C 1
ATOM 1680 O O . ALA A 1 207 ? -5.937 14.638 -4.416 1.00 92.88 207 ALA A O 1
ATOM 1681 N N . LEU A 1 208 ? -4.877 13.510 -2.788 1.00 91.00 208 LEU A N 1
ATOM 1682 C CA . LEU A 1 208 ? -3.522 13.777 -3.286 1.00 91.00 208 LEU A CA 1
ATOM 1683 C C . LEU A 1 208 ? -3.301 13.213 -4.696 1.00 91.00 208 LEU A C 1
ATOM 1685 O O . LEU A 1 208 ? -2.717 13.888 -5.546 1.00 91.00 208 LEU A O 1
ATOM 1689 N N . ASN A 1 209 ? -3.813 12.010 -4.971 1.00 89.06 209 ASN A N 1
ATOM 1690 C CA . ASN A 1 209 ? -3.732 11.393 -6.293 1.00 89.06 209 ASN A CA 1
ATOM 1691 C C . ASN A 1 209 ? -4.549 12.174 -7.340 1.00 89.06 209 ASN A C 1
ATOM 1693 O O . ASN A 1 209 ? -4.059 12.450 -8.434 1.00 89.06 209 ASN A O 1
ATOM 1697 N N . ILE A 1 210 ? -5.756 12.634 -6.994 1.00 91.75 210 ILE A N 1
ATOM 1698 C CA . ILE A 1 210 ? -6.567 13.490 -7.876 1.00 91.75 210 ILE A CA 1
ATOM 1699 C C . ILE A 1 210 ? -5.838 14.806 -8.179 1.00 91.75 210 ILE A C 1
ATOM 1701 O O . ILE A 1 210 ? -5.735 15.190 -9.345 1.00 91.75 210 ILE A O 1
ATOM 1705 N N . VAL A 1 211 ? -5.277 15.474 -7.164 1.00 90.19 211 VAL A N 1
ATOM 1706 C CA . VAL A 1 211 ? -4.473 16.698 -7.352 1.00 90.19 211 VAL A CA 1
ATOM 1707 C C . VAL A 1 211 ? -3.306 16.434 -8.303 1.00 90.19 211 VAL A C 1
ATOM 1709 O O . VAL A 1 211 ? -3.062 17.223 -9.218 1.00 90.19 211 VAL A O 1
ATOM 1712 N N . TRP A 1 212 ? -2.618 15.302 -8.147 1.00 85.25 212 TRP A N 1
ATOM 1713 C CA . TRP A 1 212 ? -1.527 14.911 -9.031 1.00 85.25 212 TRP A CA 1
ATOM 1714 C C . TRP A 1 212 ? -1.984 14.668 -10.480 1.00 85.25 212 TRP A C 1
ATOM 1716 O O . TRP A 1 212 ? -1.331 15.145 -11.417 1.00 85.25 212 TRP A O 1
ATOM 1726 N N . LEU A 1 213 ? -3.115 13.982 -10.682 1.00 87.75 213 LEU A N 1
ATOM 1727 C CA . LEU A 1 213 ? -3.693 13.729 -12.007 1.00 87.75 213 LEU A CA 1
ATOM 1728 C C . LEU A 1 213 ? -4.086 15.031 -12.714 1.00 87.75 213 LEU A C 1
ATOM 1730 O O . LEU A 1 213 ? -3.836 15.180 -13.914 1.00 87.75 213 LEU A O 1
ATOM 1734 N N . LEU A 1 214 ? -4.669 15.978 -11.973 1.00 89.50 214 LEU A N 1
ATOM 1735 C CA . LEU A 1 214 ? -5.062 17.289 -12.486 1.00 89.50 214 LEU A CA 1
ATOM 1736 C C . LEU A 1 214 ? -3.839 18.147 -12.834 1.00 89.50 214 LEU A C 1
ATOM 1738 O O . LEU A 1 214 ? -3.755 18.670 -13.945 1.00 89.50 214 LEU A O 1
ATOM 1742 N N . ALA A 1 215 ? -2.853 18.231 -11.936 1.00 85.19 215 ALA A N 1
ATOM 1743 C CA . ALA A 1 215 ? -1.642 19.034 -12.127 1.00 85.19 215 ALA A CA 1
ATOM 1744 C C . ALA A 1 215 ? -0.750 18.546 -13.286 1.00 85.19 215 ALA A C 1
ATOM 1746 O O . ALA A 1 215 ? 0.072 19.303 -13.813 1.00 85.19 215 ALA A O 1
ATOM 1747 N N . ASN A 1 216 ? -0.895 17.281 -13.688 1.00 82.25 216 ASN A N 1
ATOM 1748 C CA . ASN A 1 216 ? -0.135 16.676 -14.782 1.00 82.25 216 ASN A CA 1
ATOM 1749 C C . ASN A 1 216 ? -1.009 16.290 -15.987 1.00 82.25 216 ASN A C 1
ATOM 1751 O O . ASN A 1 216 ? -0.583 15.515 -16.852 1.00 82.25 216 ASN A O 1
ATOM 1755 N N . ARG A 1 217 ? -2.220 16.853 -16.093 1.00 83.00 217 ARG A N 1
ATOM 1756 C CA . ARG A 1 217 ? -3.088 16.662 -17.261 1.00 83.00 217 ARG A CA 1
ATOM 1757 C C . ARG A 1 217 ? -2.368 17.128 -18.537 1.00 83.00 217 ARG A C 1
ATOM 1759 O O . ARG A 1 217 ? -1.692 18.150 -18.548 1.00 83.00 217 ARG A O 1
ATOM 1766 N N . GLY A 1 218 ? -2.473 16.341 -19.610 1.00 77.69 218 GLY A N 1
ATOM 1767 C CA . GLY A 1 218 ? -1.835 16.633 -20.904 1.00 77.69 218 GLY A CA 1
ATOM 1768 C C . GLY A 1 218 ? -0.331 16.339 -21.013 1.00 77.69 218 GLY A C 1
ATOM 1769 O O . GLY A 1 218 ? 0.206 16.410 -22.113 1.00 77.69 218 GLY A O 1
ATOM 1770 N N . LYS A 1 219 ? 0.362 15.960 -19.928 1.00 78.19 219 LYS A N 1
ATOM 1771 C CA . LYS A 1 219 ? 1.792 15.600 -19.981 1.00 78.19 219 LYS A CA 1
ATOM 1772 C C . LYS A 1 219 ? 1.975 14.103 -20.244 1.00 78.19 219 LYS A C 1
ATOM 1774 O O . LYS A 1 219 ? 1.264 13.282 -19.656 1.00 78.19 219 LYS A O 1
ATOM 1779 N N . ARG A 1 220 ? 2.908 13.756 -21.140 1.00 64.50 220 ARG A N 1
ATOM 1780 C CA . ARG A 1 220 ? 3.266 12.364 -21.487 1.00 64.50 220 ARG A CA 1
ATOM 1781 C C . ARG A 1 220 ? 4.251 11.750 -20.486 1.00 64.50 220 ARG A C 1
ATOM 1783 O O . ARG A 1 220 ? 4.163 10.564 -20.197 1.00 64.50 220 ARG A O 1
ATOM 1790 N N . GLU A 1 221 ? 5.121 12.579 -19.924 1.00 67.56 221 GLU A N 1
ATOM 1791 C CA . GLU A 1 221 ? 6.118 12.223 -18.913 1.00 67.56 221 GLU A CA 1
ATOM 1792 C C . GLU A 1 221 ? 5.966 13.146 -17.701 1.00 67.56 221 GLU A C 1
ATOM 1794 O O . GLU A 1 221 ? 5.618 14.326 -17.852 1.00 67.56 221 GLU A O 1
ATOM 1799 N N . THR A 1 222 ? 6.219 12.620 -16.503 1.00 66.19 222 THR A N 1
ATOM 1800 C CA . THR A 1 222 ? 6.057 13.350 -15.241 1.00 66.19 222 THR A CA 1
ATOM 1801 C C . THR A 1 222 ? 7.347 13.394 -14.441 1.00 66.19 222 THR A C 1
ATOM 1803 O O . THR A 1 222 ? 8.035 12.391 -14.291 1.00 66.19 222 THR A O 1
ATOM 1806 N N . ASP A 1 223 ? 7.638 14.581 -13.908 1.00 67.81 223 ASP A N 1
ATOM 1807 C CA . ASP A 1 223 ? 8.701 14.808 -12.933 1.00 67.81 223 ASP A CA 1
ATOM 1808 C C . ASP A 1 223 ? 8.089 14.796 -11.524 1.00 67.81 223 ASP A C 1
ATOM 1810 O O . ASP A 1 223 ? 7.230 15.628 -11.200 1.00 67.81 223 ASP A O 1
ATOM 1814 N N . ILE A 1 224 ? 8.501 13.814 -10.720 1.00 63.81 224 ILE A N 1
ATOM 1815 C CA . ILE A 1 224 ? 8.021 13.577 -9.350 1.00 63.81 224 ILE A CA 1
ATOM 1816 C C . ILE A 1 224 ? 8.674 14.555 -8.360 1.00 63.81 224 ILE A C 1
ATOM 1818 O O . ILE A 1 224 ? 8.112 14.832 -7.303 1.00 63.81 224 ILE A O 1
ATOM 1822 N N . HIS A 1 225 ? 9.813 15.147 -8.719 1.00 64.12 225 HIS A N 1
ATOM 1823 C CA . HIS A 1 225 ? 10.625 15.987 -7.840 1.00 64.12 225 HIS A CA 1
ATOM 1824 C C . HIS A 1 225 ? 10.221 17.457 -7.836 1.00 64.12 225 HIS A C 1
ATOM 1826 O O . HIS A 1 225 ? 10.926 18.290 -7.263 1.00 64.12 225 HIS A O 1
ATOM 1832 N N . LYS A 1 226 ? 9.076 17.808 -8.435 1.00 73.31 226 LYS A N 1
ATOM 1833 C CA . LYS A 1 226 ? 8.549 19.168 -8.316 1.00 73.31 226 LYS A CA 1
ATOM 1834 C C . LYS A 1 226 ? 8.413 19.516 -6.830 1.00 73.31 226 LYS A C 1
ATOM 1836 O O . LYS A 1 226 ? 7.636 18.853 -6.138 1.00 73.31 226 LYS A O 1
ATOM 1841 N N . PRO A 1 227 ? 9.103 20.562 -6.342 1.00 76.44 227 PRO A N 1
ATOM 1842 C CA . PRO A 1 227 ? 9.252 20.795 -4.908 1.00 76.44 227 PRO A CA 1
ATOM 1843 C C . PRO A 1 227 ? 7.901 20.983 -4.215 1.00 76.44 227 PRO A C 1
ATOM 1845 O O . PRO A 1 227 ? 7.687 20.440 -3.141 1.00 76.44 227 PRO A O 1
ATOM 1848 N N . TRP A 1 228 ? 6.940 21.650 -4.862 1.00 83.00 228 TRP A N 1
ATOM 1849 C CA . TRP A 1 228 ? 5.595 21.828 -4.307 1.00 83.00 228 TRP A CA 1
ATOM 1850 C C . TRP A 1 228 ? 4.839 20.503 -4.114 1.00 83.00 228 TRP A C 1
ATOM 1852 O O . TRP A 1 228 ? 4.132 20.345 -3.123 1.00 83.00 228 TRP A O 1
ATOM 1862 N N . TYR A 1 229 ? 4.981 19.550 -5.044 1.00 79.94 229 TYR A N 1
ATOM 1863 C CA . TYR A 1 229 ? 4.284 18.265 -4.976 1.00 79.94 229 TYR A CA 1
ATOM 1864 C C . TYR A 1 229 ? 4.942 17.361 -3.941 1.00 79.94 229 TYR A C 1
ATOM 1866 O O . TYR A 1 229 ? 4.248 16.726 -3.153 1.00 79.94 229 TYR A O 1
ATOM 1874 N N . LEU A 1 230 ? 6.276 17.362 -3.897 1.00 78.75 230 LEU A N 1
ATOM 1875 C CA . LEU A 1 230 ? 7.026 16.639 -2.881 1.00 78.75 230 LEU A CA 1
ATOM 1876 C C . LEU A 1 230 ? 6.658 17.130 -1.476 1.00 78.75 230 LEU A C 1
ATOM 1878 O O . LEU A 1 230 ? 6.320 16.312 -0.626 1.00 78.75 230 LEU A O 1
ATOM 1882 N N . THR A 1 231 ? 6.637 18.446 -1.251 1.00 84.56 231 THR A N 1
ATOM 1883 C CA . THR A 1 231 ? 6.199 19.021 0.027 1.00 84.56 231 THR A CA 1
ATOM 1884 C C . THR A 1 231 ? 4.767 18.605 0.357 1.00 84.56 231 THR A C 1
ATOM 1886 O O . THR A 1 231 ? 4.519 18.128 1.459 1.00 84.56 231 THR A O 1
ATOM 1889 N N . LEU A 1 232 ? 3.837 18.695 -0.601 1.00 87.00 232 LEU A N 1
ATOM 1890 C CA . LEU A 1 232 ? 2.440 18.296 -0.403 1.00 87.00 232 LEU A CA 1
ATOM 1891 C C . LEU A 1 232 ? 2.299 16.814 -0.009 1.00 87.00 232 LEU A C 1
ATOM 1893 O O . LEU A 1 232 ? 1.563 16.491 0.922 1.00 87.00 232 LEU A O 1
ATOM 1897 N N . VAL A 1 233 ? 3.011 15.916 -0.696 1.00 84.38 233 VAL A N 1
ATOM 1898 C CA . VAL A 1 233 ? 2.997 14.474 -0.410 1.00 84.38 233 VAL A CA 1
ATOM 1899 C C . VAL A 1 233 ? 3.613 14.182 0.953 1.00 84.38 233 VAL A C 1
ATOM 1901 O O . VAL A 1 233 ? 3.022 13.430 1.720 1.00 84.38 233 VAL A O 1
ATOM 1904 N N . LEU A 1 234 ? 4.753 14.791 1.289 1.00 87.31 234 LEU A N 1
ATOM 1905 C CA . LEU A 1 234 ? 5.400 14.600 2.590 1.00 87.31 234 LEU A CA 1
ATOM 1906 C C . LEU A 1 234 ? 4.517 15.103 3.735 1.00 87.31 234 LEU A C 1
ATOM 1908 O O . LEU A 1 234 ? 4.341 14.395 4.722 1.00 87.31 234 LEU A O 1
ATOM 1912 N N . THR A 1 235 ? 3.892 16.273 3.588 1.00 90.62 235 THR A N 1
ATOM 1913 C CA . THR A 1 235 ? 2.915 16.774 4.563 1.00 90.62 235 THR A CA 1
ATOM 1914 C C . THR A 1 235 ? 1.722 15.826 4.691 1.00 90.62 235 THR A C 1
ATOM 1916 O O . THR A 1 235 ? 1.314 15.504 5.805 1.00 90.62 235 THR A O 1
ATOM 1919 N N . GLY A 1 236 ? 1.192 15.328 3.571 1.00 91.06 236 GLY A N 1
ATOM 1920 C CA . GLY A 1 236 ? 0.107 14.350 3.565 1.00 91.06 236 GLY A CA 1
ATOM 1921 C C . GLY A 1 236 ? 0.472 13.045 4.275 1.00 91.06 236 GLY A C 1
ATOM 1922 O O . GLY A 1 236 ? -0.304 12.562 5.097 1.00 91.06 236 GLY A O 1
ATOM 1923 N N . ILE A 1 237 ? 1.668 12.506 4.017 1.00 89.38 237 ILE A N 1
ATOM 1924 C CA . ILE A 1 237 ? 2.197 11.314 4.693 1.00 89.38 237 ILE A CA 1
ATOM 1925 C C . ILE A 1 237 ? 2.297 11.561 6.198 1.00 89.38 237 ILE A C 1
ATOM 1927 O O . ILE A 1 237 ? 1.816 10.734 6.968 1.00 89.38 237 ILE A O 1
ATOM 1931 N N . SER A 1 238 ? 2.849 12.698 6.628 1.00 92.31 238 SER A N 1
ATOM 1932 C CA . SER A 1 238 ? 2.950 13.040 8.052 1.00 92.31 238 SER A CA 1
ATOM 1933 C C . SER A 1 238 ? 1.580 13.082 8.732 1.00 92.31 238 SER A C 1
ATOM 1935 O O . SER A 1 238 ? 1.415 12.507 9.806 1.00 92.31 238 SER A O 1
ATOM 1937 N N . ILE A 1 239 ? 0.575 13.689 8.090 1.00 95.00 239 ILE A N 1
ATOM 1938 C CA . ILE A 1 239 ? -0.805 13.712 8.603 1.00 95.00 239 ILE A CA 1
ATOM 1939 C C . ILE A 1 239 ? -1.363 12.287 8.718 1.00 95.00 239 ILE A C 1
ATOM 1941 O O . ILE A 1 239 ? -1.904 11.926 9.760 1.00 95.00 239 ILE A O 1
ATOM 1945 N N . ILE A 1 240 ? -1.193 11.454 7.687 1.00 93.19 240 ILE A N 1
ATOM 1946 C CA . ILE A 1 240 ? -1.674 10.063 7.690 1.00 93.19 240 ILE A CA 1
ATOM 1947 C C . ILE A 1 240 ? -1.004 9.251 8.799 1.00 93.19 240 ILE A C 1
ATOM 1949 O O . ILE A 1 240 ? -1.681 8.489 9.486 1.00 93.19 240 ILE A O 1
ATOM 1953 N N . VAL A 1 241 ? 0.308 9.402 8.987 1.00 93.12 241 VAL A N 1
ATOM 1954 C CA . VAL A 1 241 ? 1.053 8.706 10.042 1.00 93.12 241 VAL A CA 1
ATOM 1955 C C . VAL A 1 241 ? 0.514 9.096 11.415 1.00 93.12 241 VAL A C 1
ATOM 1957 O O . VAL A 1 241 ? 0.221 8.211 12.213 1.00 93.12 241 VAL A O 1
ATOM 1960 N N . LEU A 1 242 ? 0.296 10.389 11.672 1.00 95.56 242 LEU A N 1
ATOM 1961 C CA . LEU A 1 242 ? -0.290 10.855 12.932 1.00 95.56 242 LEU A CA 1
ATOM 1962 C C . LEU A 1 242 ? -1.705 10.299 13.151 1.00 95.56 242 LEU A C 1
ATOM 1964 O O . LEU A 1 242 ? -1.995 9.781 14.228 1.00 95.56 242 LEU A O 1
ATOM 1968 N N . CYS A 1 243 ? -2.567 10.331 12.128 1.00 94.81 243 CYS A N 1
ATOM 1969 C CA . CYS A 1 243 ? -3.906 9.742 12.201 1.00 94.81 243 CYS A CA 1
ATOM 1970 C C . CYS A 1 243 ? -3.861 8.236 12.494 1.00 94.81 243 CYS A C 1
ATOM 1972 O O . CYS A 1 243 ? -4.649 7.745 13.298 1.00 94.81 243 CYS A O 1
ATOM 1974 N N . ARG A 1 244 ? -2.928 7.501 11.878 1.00 91.69 244 ARG A N 1
ATOM 1975 C CA . ARG A 1 244 ? -2.766 6.058 12.101 1.00 91.69 244 ARG A CA 1
ATOM 1976 C C . ARG A 1 244 ? -2.250 5.735 13.493 1.00 91.69 244 ARG A C 1
ATOM 1978 O O . ARG A 1 244 ? -2.760 4.806 14.108 1.00 91.69 244 ARG A O 1
ATOM 1985 N N . LEU A 1 245 ? -1.279 6.496 13.995 1.00 93.75 245 LEU A N 1
ATOM 1986 C CA . LEU A 1 245 ? -0.790 6.340 15.364 1.00 93.75 245 LEU A CA 1
ATOM 1987 C C . LEU A 1 245 ? -1.909 6.598 16.375 1.00 93.75 245 LEU A C 1
ATOM 1989 O O . LEU A 1 245 ? -2.043 5.834 17.326 1.00 93.75 245 LEU A O 1
ATOM 1993 N N . PHE A 1 246 ? -2.750 7.609 16.132 1.00 93.44 246 PHE A N 1
ATOM 1994 C CA . PHE A 1 246 ? -3.925 7.875 16.960 1.00 93.44 246 PHE A CA 1
ATOM 1995 C C . PHE A 1 246 ? -4.933 6.717 16.925 1.00 93.44 246 PHE A C 1
ATOM 1997 O O . PHE A 1 246 ? -5.273 6.194 17.978 1.00 93.44 246 PHE A O 1
ATOM 2004 N N . ILE A 1 247 ? -5.375 6.279 15.736 1.00 90.81 247 ILE A N 1
ATOM 2005 C CA . ILE A 1 247 ? -6.335 5.165 15.589 1.00 90.81 247 ILE A CA 1
ATOM 2006 C C . ILE A 1 247 ? -5.811 3.905 16.282 1.00 90.81 247 ILE A C 1
ATOM 2008 O O . ILE A 1 247 ? -6.559 3.224 16.979 1.00 90.81 247 ILE A O 1
ATOM 2012 N N . PHE A 1 248 ? -4.521 3.610 16.112 1.00 89.88 248 PHE A N 1
ATOM 2013 C CA . PHE A 1 248 ? -3.884 2.470 16.754 1.00 89.88 248 PHE A CA 1
ATOM 2014 C C . PHE A 1 248 ? -3.893 2.614 18.279 1.00 89.88 248 PHE A C 1
ATOM 2016 O O . PHE A 1 248 ? -4.379 1.720 18.963 1.00 89.88 248 PHE A O 1
ATOM 2023 N N . ALA A 1 249 ? -3.414 3.737 18.821 1.00 90.12 249 ALA A N 1
ATOM 2024 C CA . ALA A 1 249 ? -3.371 3.968 20.265 1.00 90.12 249 ALA A CA 1
ATOM 2025 C C . ALA A 1 249 ? -4.769 3.940 20.908 1.00 90.12 249 ALA A C 1
ATOM 2027 O O . ALA A 1 249 ? -4.953 3.320 21.957 1.00 90.12 249 ALA A O 1
ATOM 2028 N N . GLU A 1 250 ? -5.761 4.548 20.257 1.00 89.12 250 GLU A N 1
ATOM 2029 C CA . GLU A 1 250 ? -7.141 4.599 20.742 1.00 89.12 250 GLU A CA 1
ATOM 2030 C C . GLU A 1 250 ? -7.795 3.210 20.745 1.00 89.12 250 GLU A C 1
ATOM 2032 O O . GLU A 1 250 ? -8.484 2.848 21.700 1.00 89.12 250 GLU A O 1
ATOM 2037 N N . ALA A 1 251 ? -7.485 2.372 19.747 1.00 86.75 251 ALA A N 1
ATOM 2038 C CA . ALA A 1 251 ? -7.963 0.993 19.701 1.00 86.75 251 ALA A CA 1
ATOM 2039 C C . ALA A 1 251 ? -7.492 0.149 20.901 1.00 86.75 251 ALA A C 1
ATOM 2041 O O . ALA A 1 251 ? -8.229 -0.730 21.345 1.00 86.75 251 ALA A O 1
ATOM 2042 N N . PHE A 1 252 ? -6.300 0.417 21.450 1.00 84.75 252 PHE A N 1
ATOM 2043 C CA . PHE A 1 252 ? -5.833 -0.217 22.691 1.00 84.75 252 PHE A CA 1
ATOM 2044 C C . PHE A 1 252 ? -6.404 0.454 23.936 1.00 84.75 252 PHE A C 1
ATOM 2046 O O . PHE A 1 252 ? -6.783 -0.231 24.883 1.00 84.75 252 PHE A O 1
ATOM 2053 N N . ARG A 1 253 ? -6.482 1.787 23.952 1.00 84.00 253 ARG A N 1
ATOM 2054 C CA . ARG A 1 253 ? -7.013 2.543 25.093 1.00 84.00 253 ARG A CA 1
ATOM 2055 C C . ARG A 1 253 ? -8.469 2.187 25.376 1.00 84.00 253 ARG A C 1
ATOM 2057 O O . ARG A 1 253 ? -8.834 2.029 26.538 1.00 84.00 253 ARG A O 1
ATOM 2064 N N . SER A 1 254 ? -9.283 2.003 24.339 1.00 79.75 254 SER A N 1
ATOM 2065 C CA . SER A 1 254 ? -10.691 1.639 24.495 1.00 79.75 254 SER A CA 1
ATOM 2066 C C . SER A 1 254 ? -10.897 0.288 25.179 1.00 79.75 254 SER A C 1
ATOM 2068 O O . SER A 1 254 ? -11.914 0.134 25.849 1.00 79.75 254 SER A O 1
ATOM 2070 N N . LEU A 1 255 ? -9.926 -0.642 25.123 1.00 79.38 255 LEU A N 1
ATOM 2071 C CA . LEU A 1 255 ? -9.986 -1.932 25.834 1.00 79.38 255 LEU A CA 1
ATOM 2072 C C . LEU A 1 255 ? -10.202 -1.770 27.342 1.00 79.38 255 LEU A C 1
ATOM 2074 O O . LEU A 1 255 ? -10.902 -2.581 27.942 1.00 79.38 255 LEU A O 1
ATOM 2078 N N . TYR A 1 256 ? -9.655 -0.712 27.947 1.00 77.25 256 TYR A N 1
ATOM 2079 C CA . TYR A 1 256 ? -9.837 -0.426 29.374 1.00 77.25 256 TYR A CA 1
ATOM 2080 C C . TYR A 1 256 ? -11.271 -0.024 29.740 1.00 77.25 256 TYR A C 1
ATOM 2082 O O . TYR A 1 256 ? -11.647 -0.108 30.906 1.00 77.25 256 TYR A O 1
ATOM 2090 N N . PHE A 1 257 ? -12.066 0.407 28.759 1.00 74.75 257 PHE A N 1
ATOM 2091 C CA . PHE A 1 257 ? -13.421 0.924 28.947 1.00 74.75 257 PHE A CA 1
ATOM 2092 C C . PHE A 1 257 ? -14.497 0.001 28.357 1.00 74.75 257 PHE A C 1
ATOM 2094 O O . PHE A 1 257 ? -15.668 0.381 28.303 1.00 74.75 257 PHE A O 1
ATOM 2101 N N . LEU A 1 258 ? -14.127 -1.202 27.898 1.00 70.38 258 LEU A N 1
ATOM 2102 C CA . LEU A 1 258 ? -15.093 -2.158 27.363 1.00 70.38 258 LEU A CA 1
ATOM 2103 C C . LEU A 1 258 ? -15.976 -2.753 28.466 1.00 70.38 258 LEU A C 1
ATOM 2105 O O . LEU A 1 258 ? -15.536 -3.009 29.587 1.00 70.38 258 LEU A O 1
ATOM 2109 N N . SER A 1 259 ? -17.241 -3.006 28.119 1.00 68.00 259 SER A N 1
ATOM 2110 C CA . SER A 1 259 ? -18.175 -3.676 29.020 1.00 68.00 259 SER A CA 1
ATOM 2111 C C . SER A 1 259 ? -17.736 -5.127 29.288 1.00 68.00 259 SER A C 1
ATOM 2113 O O . SER A 1 259 ? -17.176 -5.772 28.397 1.00 68.00 259 SER A O 1
ATOM 2115 N N . PRO A 1 260 ? -18.024 -5.690 30.479 1.00 64.62 260 PRO A N 1
ATOM 2116 C CA . PRO A 1 260 ? -17.642 -7.062 30.836 1.00 64.62 260 PRO A CA 1
ATOM 2117 C C . PRO A 1 260 ? -18.125 -8.129 29.839 1.00 64.62 260 PRO A C 1
ATOM 2119 O O . PRO A 1 260 ? -17.479 -9.158 29.653 1.00 64.62 260 PRO A O 1
ATOM 2122 N N . GLU A 1 261 ? -19.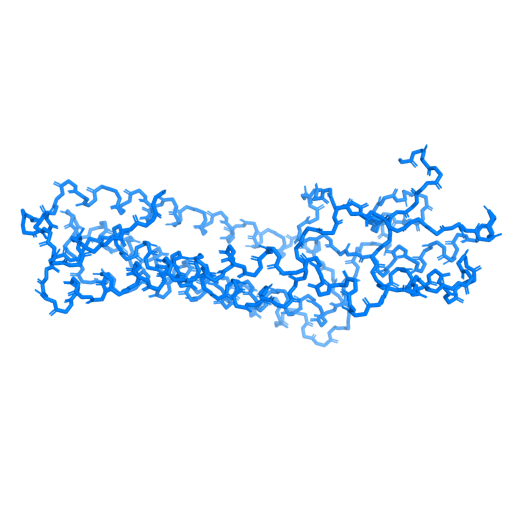241 -7.869 29.154 1.00 64.50 261 GLU A N 1
ATOM 2123 C CA . GLU A 1 261 ? -19.820 -8.752 28.137 1.00 64.50 261 GLU A CA 1
ATOM 2124 C C . GLU A 1 261 ? -18.902 -8.974 26.931 1.00 64.50 261 GLU A C 1
ATOM 2126 O O . GLU A 1 261 ? -18.955 -10.039 26.311 1.00 64.50 261 GLU A O 1
ATOM 2131 N N . ALA A 1 262 ? -18.011 -8.030 26.627 1.00 62.16 262 ALA A N 1
ATOM 2132 C CA . ALA A 1 262 ? -17.063 -8.161 25.527 1.00 62.16 262 ALA A CA 1
ATOM 2133 C C . ALA A 1 262 ? -16.031 -9.276 25.747 1.00 62.16 262 ALA A C 1
ATOM 2135 O O . ALA A 1 262 ? -15.543 -9.881 24.791 1.00 62.16 262 ALA A O 1
ATOM 2136 N N . PHE A 1 263 ? -15.732 -9.597 27.009 1.00 64.69 263 PHE A N 1
ATOM 2137 C CA . PHE A 1 263 ? -14.801 -10.667 27.370 1.00 64.69 263 PHE A CA 1
ATOM 2138 C C . PHE A 1 263 ? -15.444 -12.058 27.310 1.00 64.69 263 PHE A C 1
ATOM 2140 O O . PHE A 1 263 ? -14.748 -13.066 27.419 1.00 64.69 263 PHE A O 1
ATOM 2147 N N . SER A 1 264 ? -16.763 -12.145 27.099 1.00 58.19 264 SER A N 1
ATOM 2148 C CA . SER A 1 264 ? -17.446 -13.432 26.995 1.00 58.19 264 SER A CA 1
ATOM 2149 C C . SER A 1 264 ? -17.168 -14.089 25.633 1.00 58.19 264 SER A C 1
ATOM 2151 O O . SER A 1 264 ? -17.529 -13.577 24.564 1.00 58.19 264 SER A O 1
ATOM 2153 N N . SER A 1 265 ? -16.511 -15.249 25.650 1.00 55.62 265 SER A N 1
ATOM 2154 C CA . SER A 1 265 ? -16.201 -16.013 24.439 1.00 55.62 265 SER A CA 1
ATOM 2155 C C . SER A 1 265 ? -17.481 -16.467 23.721 1.00 55.62 265 SER A C 1
ATOM 2157 O O . SER A 1 265 ? -18.543 -16.653 24.319 1.00 55.62 265 SER A O 1
ATOM 2159 N N . THR A 1 266 ? -17.420 -16.562 22.394 1.00 63.28 266 THR A N 1
ATOM 2160 C CA . THR A 1 266 ? -18.442 -17.238 21.581 1.00 63.28 266 THR A CA 1
ATOM 2161 C C . THR A 1 266 ? -18.010 -18.681 21.342 1.00 63.28 266 THR A C 1
ATOM 2163 O O . THR A 1 266 ? -16.833 -19.010 21.485 1.00 63.28 266 THR A O 1
ATOM 2166 N N . TRP A 1 267 ? -18.941 -19.549 20.933 1.00 66.38 267 TRP A N 1
ATOM 2167 C CA . TRP A 1 267 ? -18.638 -20.948 20.592 1.00 66.38 267 TRP A CA 1
ATOM 2168 C C . TRP A 1 267 ? -17.510 -21.075 19.554 1.00 66.38 267 TRP A C 1
ATOM 2170 O O . TRP A 1 267 ? -16.780 -22.060 19.554 1.00 66.38 267 TRP A O 1
ATOM 2180 N N . ALA A 1 268 ? -17.321 -20.054 18.712 1.00 59.66 268 ALA A N 1
ATOM 2181 C CA . ALA A 1 268 ? -16.269 -20.009 17.706 1.00 59.66 268 ALA A CA 1
ATOM 2182 C C . ALA A 1 268 ? -14.845 -19.948 18.301 1.00 59.66 268 ALA A C 1
ATOM 2184 O O . ALA A 1 268 ? -13.896 -20.300 17.606 1.00 59.66 268 ALA A O 1
ATOM 2185 N N . ALA A 1 269 ? -14.688 -19.561 19.574 1.00 60.41 269 ALA A N 1
ATOM 2186 C CA . ALA A 1 269 ? -13.417 -19.643 20.301 1.00 60.41 269 ALA A CA 1
ATOM 2187 C C . ALA A 1 269 ? -13.009 -21.093 20.625 1.00 60.41 269 ALA A C 1
ATOM 2189 O O . ALA A 1 269 ? -11.829 -21.368 20.819 1.00 60.41 269 ALA A O 1
ATOM 2190 N N . ASN A 1 270 ? -13.972 -22.022 20.647 1.00 63.91 270 ASN A N 1
ATOM 2191 C CA . ASN A 1 270 ? -13.729 -23.444 20.904 1.00 63.91 270 ASN A CA 1
ATOM 2192 C C . ASN A 1 270 ? -13.383 -24.223 19.625 1.00 63.91 270 ASN A C 1
ATOM 2194 O O . ASN A 1 270 ? -13.143 -25.428 19.685 1.00 63.91 270 ASN A O 1
ATOM 2198 N N . ALA A 1 271 ? -13.394 -23.566 18.463 1.00 60.56 271 ALA A N 1
ATOM 2199 C CA . ALA A 1 271 ? -12.990 -24.195 17.219 1.00 60.56 271 ALA A CA 1
ATOM 2200 C C . ALA A 1 271 ? -11.457 -24.334 17.163 1.00 60.56 271 ALA A C 1
ATOM 2202 O O . ALA A 1 271 ? -10.740 -23.419 17.591 1.00 60.56 271 ALA A O 1
ATOM 2203 N N . PRO A 1 272 ? -10.943 -25.450 16.621 1.00 56.19 272 PRO A N 1
ATOM 2204 C CA . PRO A 1 272 ? -9.511 -25.679 16.527 1.00 56.19 272 PRO A CA 1
ATOM 2205 C C . PRO A 1 272 ? -8.858 -24.603 15.655 1.00 56.19 272 PRO A C 1
ATOM 2207 O O . PRO A 1 272 ? -9.225 -24.405 14.499 1.00 56.19 272 PRO A O 1
ATOM 2210 N N . HIS A 1 273 ? -7.879 -23.915 16.230 1.00 60.59 273 HIS A N 1
ATOM 2211 C CA . HIS A 1 273 ? -7.012 -22.956 15.561 1.00 60.59 273 HIS A CA 1
ATOM 2212 C C . HIS A 1 273 ? -5.619 -23.577 15.488 1.00 60.59 273 HIS A C 1
ATOM 2214 O O . HIS A 1 273 ? -5.093 -24.065 16.486 1.00 60.59 273 HIS A O 1
ATOM 2220 N N . VAL A 1 274 ? -5.042 -23.613 14.289 1.00 49.62 274 VAL A N 1
ATOM 2221 C CA . VAL A 1 274 ? -3.670 -24.089 14.088 1.00 49.62 274 VAL A CA 1
ATOM 2222 C C . VAL A 1 274 ? -2.743 -22.929 14.443 1.00 49.62 274 VAL A C 1
ATOM 2224 O O . VAL A 1 274 ? -2.688 -21.956 13.690 1.00 49.62 274 VAL A O 1
ATOM 2227 N N . GLY A 1 275 ? -2.135 -22.996 15.629 1.00 38.97 275 GLY A N 1
ATOM 2228 C CA . GLY A 1 275 ? -1.115 -22.062 16.114 1.00 38.97 275 GLY A CA 1
ATOM 2229 C C . GLY A 1 275 ? 0.289 -22.525 15.769 1.00 38.97 275 GLY A C 1
ATOM 2230 O O . GLY A 1 275 ? 0.504 -23.759 15.767 1.00 38.97 275 GLY A O 1
#

pLDDT: mean 75.58, std 13.07, range [38.97, 95.56]

=== Feature glossary ===
The record interleaves many kinds of information about one protein. Here is each kind framed as the question it answers.

Q: What are the backbone torsion angles?
A: φ (phi) and ψ (psi) are the two rotatable backbone dihedrals per residue: φ is the C(i-1)–N–Cα–C torsion, ψ is the N–Cα–C–N(i+1) torsion, both in degrees on (−180°, 180°]. α-helical residues cluster near (−60°, −45°); β-strand residues near (−120°, +130°). A Ramachandran plot is simply a scatter of (φ, ψ) for every residue.

Q: What is the amino-acid chain?
A: This is the polypeptide sequence — one letter per residue, N-terminus first. Length ranges from a few dozen residues for small domains to over a thousand for large multi-domain proteins.

Q: How mobile is each atom in the crystal?
A: For experimental (PDB) structures, the B-factor (temperature factor) quantifies the positional spread of each atom in the crystal — a combination of thermal vibration and static disorder — in units of Å². High B-factors mark flexible loops or poorly resolved regions; low B-factors mark the rigid, well-ordered core.

Q: Are the domains correctly placed relative to each other?
A: Predicted Aligned Error (PAE) is an AlphaFold confidence matrix: entry (i, j) is the expected error in the position of residue j, in ångströms, when the prediction is superimposed on the true structure at residue i. Low PAE within a block of residues means that block is internally rigid and well-predicted; high PAE between two blocks means their relative placement is uncertain even if each block individually is confident.

Q: How confident is the AlphaFold model at each residue?
A: pLDDT is the predicted lDDT-Cα score: AlphaFold's confidence that the local environment of each residue (all inter-atomic distances within 15 Å) is correctly placed. It is a per-residue number between 0 and 100, with higher meaning more reliable.

Q: What family and function is it annotated with?
A: Functional annotations link the protein to curated databases. InterPro entries identify conserved domains and families by matching the sequence against member-database signatures (Pfam, PROSITE, CDD, …). Gene Ontology (GO) terms describe molecular function, biological process, and cellular component in a controlled vocabulary. CATH places the structure in a hierarchical fold classification (Class/Architecture/Topology/Homologous-superfamily). The organism is the source species.

Q: How big and how compact is the whole molecule?
A: Three whole-structure scalars: the radius of gyration (RMS distance of Cα from centroid, in Å), the count of Cα–Cα contacts (pairs closer than 8 Å and separated by more than four residues in sequence — i.e. tertiary, not local, contacts), and the bounding-box dimensions. Together they distinguish compact globular folds from extended fibres or disordered chains.

Q: What known structures does this most resemble?
A: The Foldseek neighbor list gives the closest experimentally determined structures in the PDB, ranked by structural alignment. TM-score near 1 means near-identical fold; near 0.3 means only rough topology match. This is how one finds what a novel AlphaFold prediction most resembles in the solved-structure universe.

Q: Which residues are buried vs exposed?
A: SASA measures how much of the protein is reachable by solvent. It is computed by rolling a water-sized probe over the atomic surface and summing the exposed area (Å²). Per-residue SASA distinguishes core (buried, low SASA) from surface (exposed, high SASA) residues; total SASA is a whole-molecule size measure.

Q: Which residues are in helices, strands, or loops?
A: Eight-state secondary structure (DSSP): H is the canonical α-helix, G the tighter 3₁₀-helix, I the wider π-helix; E/B are β-structure, T and S are turns and bends, and '-' is everything else. DSSP derives these from the pattern of main-chain N–H···O=C hydrogen bonds, not from the sequence.

Q: Where is each backbone atom in 3D?
A: Structure coordinates are given as an mmCIF _atom_site loop: one row per atom with element, residue name, chain id, sequence number, and x/y/z position in Å. Only the four main-chain atoms per residue are included here; side chains are omitted to keep the record compact.

Q: What if only a Cα trace is available?
A: Three-state secondary structure (P-SEA) collapses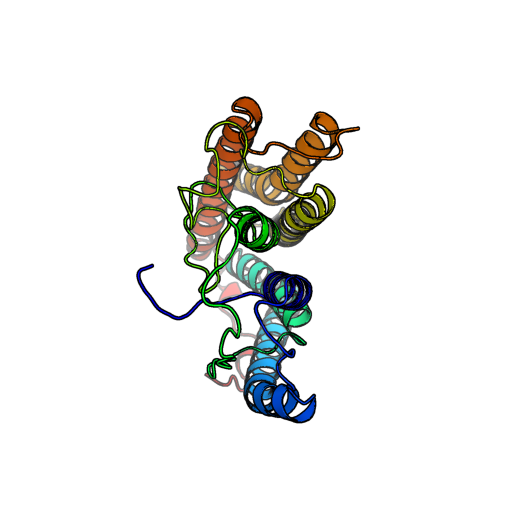 the eight DSSP classes into helix (a), strand (b), and coil (c). P-SEA assigns these from Cα geometry alone — distances and angles — without requiring backbone oxygens, so it works on any Cα trace.

Q: What do the rendered images show?
A: The six renders are orthographic views along the three Cartesian axes in both directions. Representation (cartoon, sticks, or surface) and color scheme (sequence-rainbow or by-chain) vary across proteins so the training set covers all the common visualization conventions.

Q: What does the local fold look like, residue by residue?
A: Foldseek's 3Di representation compresses backbone geometry into a per-residue letter drawn from a learned twenty-state alphabet. It captures the tertiary interaction pattern around each residue — which residues are packed against it in space, regardless of where they are in sequence.

Q: What do the diagnostic plots show?
A: The contact map is a binary N×N matrix image: pixel (i, j) is dark where Cα_i and Cα_j are within 8 Å and |i−j|>4. Because the |i−j|>4 filter removes local helical contacts, off-diagonal stripes parallel to the main diagonal indicate parallel β-sheets; stripes perpendicular to it indicate antiparallel β-sheets. The Ramachandran plot scatters every residue's (φ, ψ) pair against the sterically allowed regions. The PAE heatmap renders the predicted-aligned-error matrix.